Protein AF-A0A7S3NZQ4-F1 (afdb_monomer_lite)

InterPro domains:
  IPR013083 Zinc finger, RING/FYVE/PHD-type [G3DSA:3.30.40.10] (33-73)

Foldseek 3Di:
DDPVVCVVVDPADPVRDPDDDDDDDDPVVVVVQQVDWDAAPLVVLPGRDTHGNVCNVVCQVVPQSDWDAAPQPPGRDTDGPVCNVVCQVVPQSDWDQQPQQRDTDGNVCNVVDDSVVNVVVVVVVVVVVVVVVVVCVVCVPPDDDDDPDPDQDDDDDDDDPPADFDWGWDQDPVRDIDIDGDPVRDPPDPPCPDDDDDDDDDDD

Organism: Euplotes crassus (NCBI:txid5936)

Sequence (204 aa):
MCLEEWGLNHNRCPNGCFKFNYTRPAKVLGVQLNKLRIKCENKDNGCHKVLRYDEIQRHQQECEFSLVHCKNEGCQVSVLRPAIGEHENYCEFEKKICEGCHEVVKKSEQAIHNCFKNINHRMVNLEQMVKDTMSKLENPAEGSDNDKSKAPMCVRHEYIQDYSLEFSIYHHPQNHYQITLPKDNLPMSEDARSLILRVVVNDC

pLDDT: mean 72.67, std 21.57, range [31.52, 95.81]

Secondary structure (DSSP, 8-state):
--HHHHHHH-SS-TT--SS----PPPHHHHHHHHH-EEE-GGGTTT---EEEHHHHHHHHHH-TT-EEE-SSTT---EEEGGGHHHHHHH-TT-EEE-TTT--EEEGGGGGG--HHHHHHHHHHHHHHHHHHHHHHHHS-----------PPP-PPP-PPTT-----EEEEETTTEEEEE--GGGS---TT-------------

Radius of gyration: 29.5 Å; chains: 1; bounding box: 66×57×74 Å

Structure (mmCIF, N/CA/C/O backbone):
data_AF-A0A7S3NZQ4-F1
#
_entry.id   AF-A0A7S3NZQ4-F1
#
loop_
_atom_site.group_PDB
_atom_site.id
_atom_site.type_symbol
_atom_site.label_atom_id
_atom_site.label_alt_id
_atom_site.label_comp_id
_atom_site.label_asym_id
_atom_site.label_entity_id
_atom_site.label_seq_id
_atom_site.pdbx_PDB_ins_code
_atom_site.Cartn_x
_atom_site.Cartn_y
_atom_site.Cartn_z
_atom_site.occupancy
_atom_site.B_iso_or_equiv
_atom_site.auth_seq_id
_atom_site.auth_comp_id
_atom_site.auth_asym_id
_atom_site.auth_atom_id
_atom_site.pdbx_PDB_model_num
ATOM 1 N N . MET A 1 1 ? 25.026 3.091 -6.118 1.00 59.25 1 MET A N 1
ATOM 2 C CA . MET A 1 1 ? 25.799 4.291 -5.760 1.00 59.25 1 MET A CA 1
ATOM 3 C C . MET A 1 1 ? 25.829 5.215 -6.961 1.00 59.25 1 MET A C 1
ATOM 5 O O . MET A 1 1 ? 26.393 4.852 -7.990 1.00 59.25 1 MET A O 1
ATOM 9 N N . CYS A 1 2 ? 25.130 6.343 -6.878 1.00 79.94 2 CYS A N 1
ATOM 10 C CA . CYS A 1 2 ? 25.143 7.353 -7.935 1.00 79.94 2 CYS A CA 1
ATOM 11 C C . CYS A 1 2 ? 26.367 8.276 -7.786 1.00 79.94 2 CYS A C 1
ATOM 13 O O . CYS A 1 2 ? 26.999 8.326 -6.731 1.00 79.94 2 CYS A O 1
ATOM 15 N N . LEU A 1 3 ? 26.723 9.001 -8.853 1.00 78.38 3 LEU A N 1
ATOM 16 C CA . LEU A 1 3 ? 27.859 9.934 -8.827 1.00 78.38 3 LEU A CA 1
ATOM 17 C C . LEU A 1 3 ? 27.654 11.074 -7.817 1.00 78.38 3 LEU A C 1
ATOM 19 O O . LEU A 1 3 ? 28.625 11.528 -7.224 1.00 78.38 3 LEU A O 1
ATOM 23 N N . GLU A 1 4 ? 26.410 11.503 -7.601 1.00 78.81 4 GLU A N 1
ATOM 24 C CA . GLU A 1 4 ? 26.057 12.533 -6.615 1.00 78.81 4 GLU A CA 1
ATOM 25 C C . GLU A 1 4 ? 26.359 12.067 -5.184 1.00 78.81 4 GLU A C 1
ATOM 27 O O . GLU A 1 4 ? 27.071 12.745 -4.452 1.00 78.81 4 GLU A O 1
ATOM 32 N N . GLU A 1 5 ? 25.905 10.866 -4.815 1.00 82.69 5 GLU A N 1
ATOM 33 C CA . GLU A 1 5 ? 26.151 10.253 -3.503 1.00 82.69 5 GLU A CA 1
ATOM 34 C C . GLU A 1 5 ? 27.643 9.975 -3.260 1.00 82.69 5 GLU A C 1
ATOM 36 O O . GLU A 1 5 ? 28.157 10.175 -2.159 1.00 82.69 5 GLU A O 1
ATOM 41 N N . TRP A 1 6 ? 28.376 9.571 -4.302 1.00 84.25 6 TRP A N 1
ATOM 42 C CA . TRP A 1 6 ? 29.830 9.435 -4.229 1.00 84.25 6 TRP A CA 1
ATOM 43 C C . TRP A 1 6 ? 30.519 10.775 -3.949 1.00 84.25 6 TRP A C 1
ATOM 45 O O . TRP A 1 6 ? 31.434 10.833 -3.126 1.00 84.25 6 TRP A O 1
ATOM 55 N N . GLY A 1 7 ? 30.057 11.844 -4.601 1.00 80.62 7 GLY A N 1
ATOM 56 C CA . GLY A 1 7 ? 30.579 13.198 -4.448 1.00 80.62 7 GLY A CA 1
ATOM 57 C C . GLY A 1 7 ? 30.474 13.777 -3.049 1.00 80.62 7 GLY A C 1
ATOM 58 O O . GLY A 1 7 ? 31.305 14.600 -2.681 1.00 80.62 7 GLY A O 1
ATOM 59 N N . LEU A 1 8 ? 29.496 13.324 -2.264 1.00 82.06 8 LEU A N 1
ATOM 60 C CA . LEU A 1 8 ? 29.336 13.736 -0.869 1.00 82.06 8 LEU A CA 1
ATOM 61 C C . LEU A 1 8 ? 30.466 13.209 0.026 1.00 82.06 8 LEU A C 1
ATOM 63 O O . LEU A 1 8 ? 30.861 13.879 0.973 1.00 82.06 8 LEU A O 1
ATOM 67 N N . ASN A 1 9 ? 30.998 12.024 -0.286 1.00 83.25 9 ASN A N 1
ATOM 68 C CA . ASN A 1 9 ? 31.980 11.328 0.551 1.00 83.25 9 ASN A CA 1
ATOM 69 C C . ASN A 1 9 ? 33.398 11.328 -0.041 1.00 83.25 9 ASN A C 1
ATOM 71 O O . ASN A 1 9 ? 34.356 10.964 0.640 1.00 83.25 9 ASN A O 1
ATOM 75 N N . HIS A 1 10 ? 33.551 11.711 -1.310 1.00 78.06 10 HIS A N 1
ATOM 76 C CA . HIS A 1 10 ? 34.818 11.610 -2.022 1.00 78.06 10 HIS A CA 1
ATOM 77 C C . HIS A 1 10 ? 35.031 12.785 -2.983 1.00 78.06 10 HIS A C 1
ATOM 79 O O . HIS A 1 10 ? 34.332 12.937 -3.982 1.00 78.06 10 HIS A O 1
ATOM 85 N N . ASN A 1 11 ? 36.118 13.532 -2.771 1.00 76.12 11 ASN A N 1
ATOM 86 C CA . ASN A 1 11 ? 36.563 14.624 -3.653 1.00 76.12 11 ASN A CA 1
ATOM 87 C C . ASN A 1 11 ? 37.386 14.137 -4.858 1.00 76.12 11 ASN A C 1
ATOM 89 O O . ASN A 1 11 ? 38.240 14.851 -5.382 1.00 76.12 11 ASN A O 1
ATOM 93 N N . ARG A 1 12 ? 37.175 12.893 -5.287 1.00 80.88 12 ARG A N 1
ATOM 94 C CA . ARG A 1 12 ? 37.898 12.284 -6.406 1.00 80.88 12 ARG A CA 1
ATOM 95 C C . ARG A 1 12 ? 36.931 11.563 -7.320 1.00 80.88 12 ARG A C 1
ATOM 97 O O . ARG A 1 12 ? 35.934 11.016 -6.860 1.00 80.88 12 ARG A O 1
ATOM 104 N N . CYS A 1 13 ? 37.256 11.504 -8.604 1.00 82.56 13 CYS A N 1
ATOM 105 C CA . CYS A 1 13 ? 36.503 10.681 -9.539 1.00 82.56 13 CYS A CA 1
ATOM 106 C C . CYS A 1 13 ? 36.599 9.195 -9.128 1.00 82.56 13 CYS A C 1
ATOM 108 O O . CYS A 1 13 ? 37.721 8.731 -8.894 1.00 82.56 13 CYS A O 1
ATOM 110 N N . PRO A 1 14 ? 35.485 8.431 -9.093 1.00 84.62 14 PRO A N 1
ATOM 111 C CA . PRO A 1 14 ? 35.523 6.987 -8.836 1.00 84.62 14 PRO A CA 1
ATOM 112 C C . PRO A 1 14 ? 36.453 6.238 -9.799 1.00 84.62 14 PRO A C 1
ATOM 114 O O . PRO A 1 14 ? 37.080 5.255 -9.425 1.00 84.62 14 PRO A O 1
ATOM 117 N N . ASN A 1 15 ? 36.583 6.750 -11.026 1.00 84.56 15 ASN A N 1
ATOM 118 C CA . ASN A 1 15 ? 37.418 6.179 -12.082 1.00 84.56 15 ASN A CA 1
ATOM 119 C C . ASN A 1 15 ? 38.840 6.778 -12.137 1.00 84.56 15 ASN A C 1
ATOM 121 O O . ASN A 1 15 ? 39.562 6.536 -13.098 1.00 84.56 15 ASN A O 1
ATOM 125 N N . GLY A 1 16 ? 39.249 7.599 -11.160 1.00 82.12 16 GLY A N 1
ATOM 126 C CA . GLY A 1 16 ? 40.617 8.136 -11.083 1.00 82.12 16 GLY A CA 1
ATOM 127 C C . GLY A 1 16 ? 40.965 9.228 -12.106 1.00 82.12 16 GLY A C 1
ATOM 128 O O . GLY A 1 16 ? 42.134 9.430 -12.419 1.00 82.12 16 GLY A O 1
ATOM 129 N N . CYS A 1 17 ? 39.976 9.940 -12.652 1.00 83.56 17 CYS A N 1
ATOM 130 C CA . CYS A 1 17 ? 40.210 11.008 -13.631 1.00 83.56 17 CYS A CA 1
ATOM 131 C C . CYS A 1 17 ? 40.940 12.226 -13.032 1.00 83.56 17 CYS A C 1
ATOM 133 O O . CYS A 1 17 ? 40.620 12.667 -11.931 1.00 83.56 17 CYS A O 1
ATOM 135 N N . PHE A 1 18 ? 41.847 12.826 -13.815 1.00 76.12 18 PHE A N 1
ATOM 136 C CA . PHE A 1 18 ? 42.625 14.014 -13.425 1.00 76.12 18 PHE A CA 1
ATOM 137 C C . PHE A 1 18 ? 41.789 15.308 -13.349 1.00 76.12 18 PHE A C 1
ATOM 139 O O . PHE A 1 18 ? 42.072 16.189 -12.545 1.00 76.12 18 PHE A O 1
ATOM 146 N N . LYS A 1 19 ? 40.740 15.428 -14.174 1.00 74.75 19 LYS A N 1
ATOM 147 C CA . LYS A 1 19 ? 39.728 16.495 -14.099 1.00 74.75 19 LYS A CA 1
ATOM 148 C C . LYS A 1 19 ? 38.350 15.855 -14.065 1.00 74.75 19 LYS A C 1
ATOM 150 O O . LYS A 1 19 ? 38.056 14.988 -14.887 1.00 74.75 19 LYS A O 1
ATOM 155 N N . PHE A 1 20 ? 37.515 16.285 -13.129 1.00 72.69 20 PHE A N 1
ATOM 156 C CA . PHE A 1 20 ? 36.182 15.737 -12.935 1.00 72.69 20 PHE A CA 1
ATOM 157 C C . PHE A 1 20 ? 35.221 16.855 -12.549 1.00 72.69 20 PHE A C 1
ATOM 159 O O . PHE A 1 20 ? 35.472 17.578 -11.593 1.00 72.69 20 PHE A O 1
ATOM 166 N N . ASN A 1 21 ? 34.144 16.993 -13.317 1.00 75.25 21 ASN A N 1
ATOM 167 C CA . ASN A 1 21 ? 33.076 17.950 -13.068 1.00 75.25 21 ASN A CA 1
ATOM 168 C C . ASN A 1 21 ? 31.736 17.251 -13.267 1.00 75.25 21 ASN A C 1
ATOM 170 O O . ASN A 1 21 ? 31.551 16.516 -14.243 1.00 75.25 21 ASN A O 1
ATOM 174 N N . TYR A 1 22 ? 30.790 17.530 -12.375 1.00 75.12 22 TYR A N 1
ATOM 175 C CA . TYR A 1 22 ? 29.412 17.088 -12.527 1.00 75.12 22 TYR A CA 1
ATOM 176 C C . TYR A 1 22 ? 28.776 17.856 -13.679 1.00 75.12 22 TYR A C 1
ATOM 178 O O . TYR A 1 22 ? 28.578 19.067 -13.615 1.00 75.12 22 TYR A O 1
ATOM 186 N N . THR A 1 23 ? 28.492 17.150 -14.767 1.00 79.69 23 THR A N 1
ATOM 187 C CA . THR A 1 23 ? 27.805 17.710 -15.928 1.00 79.69 23 THR A CA 1
ATOM 188 C C . THR A 1 23 ? 26.569 16.886 -16.221 1.00 79.69 23 THR A C 1
ATOM 190 O O . THR A 1 23 ? 26.520 15.682 -15.958 1.00 79.69 23 THR A O 1
ATOM 193 N N . ARG A 1 24 ? 25.538 17.548 -16.751 1.00 79.50 24 ARG A N 1
ATOM 194 C CA . ARG A 1 24 ? 24.303 16.864 -17.117 1.00 79.50 24 ARG A CA 1
ATOM 195 C C . ARG A 1 24 ? 24.600 15.848 -18.230 1.00 79.50 24 ARG A C 1
ATOM 197 O O . ARG A 1 24 ? 25.246 16.225 -19.212 1.00 79.50 24 ARG A O 1
ATOM 204 N N . PRO A 1 25 ? 24.108 14.600 -18.128 1.00 81.44 25 PRO A N 1
ATOM 205 C CA . PRO A 1 25 ? 24.293 13.606 -19.176 1.00 81.44 25 PRO A CA 1
ATOM 206 C C . PRO A 1 25 ? 23.798 14.110 -20.535 1.00 81.44 25 PRO A C 1
ATOM 208 O O . PRO A 1 25 ? 22.778 14.801 -20.629 1.00 81.44 25 PRO A O 1
ATOM 211 N N . ALA A 1 26 ? 24.505 13.739 -21.603 1.00 86.81 26 ALA A N 1
ATOM 212 C CA . ALA A 1 26 ? 24.120 14.106 -22.958 1.00 86.81 26 ALA A CA 1
ATOM 213 C C . ALA A 1 26 ? 22.731 13.540 -23.302 1.00 86.81 26 ALA A C 1
ATOM 215 O O . ALA A 1 26 ? 22.454 12.366 -23.051 1.00 86.81 26 ALA A O 1
ATOM 216 N N . LYS A 1 27 ? 21.874 14.348 -23.946 1.00 85.38 27 LYS A N 1
ATOM 217 C CA . LYS A 1 27 ? 20.500 13.950 -24.329 1.00 85.38 27 LYS A CA 1
ATOM 218 C C . LYS A 1 27 ? 20.451 12.640 -25.125 1.00 85.38 27 LYS A C 1
ATOM 220 O O . LYS A 1 27 ? 19.500 11.876 -24.991 1.00 85.38 27 LYS A O 1
ATOM 225 N N . VAL A 1 28 ? 21.491 12.363 -25.917 1.00 88.44 28 VAL A N 1
ATOM 226 C CA . VAL A 1 28 ? 21.628 11.118 -26.685 1.00 88.44 28 VAL A CA 1
ATOM 227 C C . VAL A 1 28 ? 21.563 9.872 -25.799 1.00 88.44 28 VAL A C 1
ATOM 229 O O . VAL A 1 28 ? 20.970 8.884 -26.213 1.00 88.44 28 VAL A O 1
ATOM 232 N N . LEU A 1 29 ? 22.088 9.917 -24.570 1.00 84.88 29 LEU A N 1
ATOM 233 C CA . LEU A 1 29 ? 22.048 8.781 -23.647 1.00 84.88 29 LEU A CA 1
ATOM 234 C C . LEU A 1 29 ? 20.609 8.437 -23.257 1.00 84.88 29 LEU A C 1
ATOM 236 O O . LEU A 1 29 ? 20.248 7.268 -23.284 1.00 84.88 29 LEU A O 1
ATOM 240 N N . GLY A 1 30 ? 19.760 9.439 -23.004 1.00 82.56 30 GLY A N 1
ATOM 241 C CA . GLY A 1 30 ? 18.333 9.216 -22.746 1.00 82.56 30 GLY A CA 1
ATOM 242 C C . GLY A 1 30 ? 17.623 8.546 -23.927 1.00 82.56 30 GLY A C 1
ATOM 243 O O . GLY A 1 30 ? 16.874 7.591 -23.746 1.00 82.56 30 GLY A O 1
ATOM 244 N 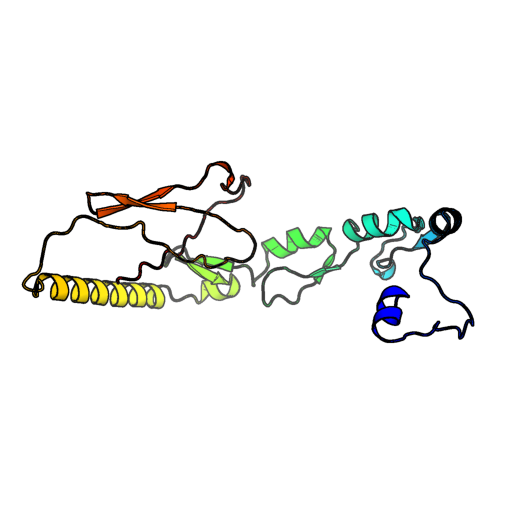N . VAL A 1 31 ? 17.929 8.972 -25.156 1.00 85.25 31 VAL A N 1
ATOM 245 C CA . VAL A 1 31 ? 17.376 8.348 -26.372 1.00 85.25 31 VAL A CA 1
ATOM 246 C C . VAL A 1 31 ? 17.832 6.894 -26.516 1.00 85.25 31 VAL A C 1
ATOM 248 O O . VAL A 1 31 ? 17.037 6.046 -26.911 1.00 85.25 31 VAL A O 1
ATOM 251 N N . GLN A 1 32 ? 19.094 6.587 -26.206 1.00 86.69 32 GLN A N 1
ATOM 252 C CA . GLN A 1 32 ? 19.601 5.212 -26.268 1.00 86.69 32 GLN A CA 1
ATOM 253 C C . GLN A 1 32 ? 18.991 4.329 -25.172 1.00 86.69 32 GLN A C 1
ATOM 255 O O . GLN A 1 32 ? 18.621 3.194 -25.460 1.00 86.69 32 GLN A O 1
ATOM 260 N N . LEU A 1 33 ? 18.809 4.852 -23.956 1.00 86.69 33 LEU A N 1
ATOM 261 C CA . LEU A 1 33 ? 18.121 4.141 -22.874 1.00 86.69 33 LEU A CA 1
ATOM 262 C C . LEU A 1 33 ? 16.681 3.787 -23.264 1.00 86.69 33 LEU A C 1
ATOM 264 O O . LEU A 1 33 ? 16.264 2.649 -23.081 1.00 86.69 33 LEU A O 1
ATOM 268 N N . ASN A 1 34 ? 15.954 4.696 -23.916 1.00 84.44 34 ASN A N 1
ATOM 269 C CA . ASN A 1 34 ? 14.577 4.440 -24.358 1.00 84.44 34 ASN A CA 1
ATOM 270 C C . ASN A 1 34 ? 14.465 3.370 -25.460 1.00 84.44 34 ASN A C 1
ATOM 272 O O . ASN A 1 34 ? 13.385 2.823 -25.691 1.00 84.44 34 ASN A O 1
ATOM 276 N N . LYS A 1 35 ? 15.563 3.029 -26.148 1.00 87.88 35 LYS A N 1
ATOM 277 C CA . LYS A 1 35 ? 15.580 1.898 -27.092 1.00 87.88 35 LYS A CA 1
ATOM 278 C C . LYS A 1 35 ? 15.652 0.549 -26.384 1.00 87.88 35 LYS A C 1
ATOM 280 O O . LYS A 1 35 ? 15.303 -0.460 -26.998 1.00 87.88 35 LYS A O 1
ATOM 285 N N . LEU A 1 36 ? 16.086 0.517 -25.123 1.00 92.06 36 LEU A N 1
ATOM 286 C CA . LEU A 1 36 ? 16.170 -0.717 -24.355 1.00 92.06 36 LEU A CA 1
ATOM 287 C C . LEU A 1 36 ? 14.779 -1.324 -24.184 1.00 92.06 36 LEU A C 1
ATOM 289 O O . LEU A 1 36 ? 13.794 -0.631 -23.924 1.00 92.06 36 LEU A O 1
ATOM 293 N N . ARG A 1 37 ? 14.718 -2.643 -24.354 1.00 93.25 37 ARG A N 1
ATOM 294 C CA . ARG A 1 37 ? 13.526 -3.460 -24.144 1.00 93.25 37 ARG A CA 1
ATOM 295 C C . ARG A 1 37 ? 13.741 -4.291 -22.889 1.00 93.25 37 ARG A C 1
ATOM 297 O O . ARG A 1 37 ? 14.685 -5.074 -22.825 1.00 93.25 37 ARG A O 1
ATOM 304 N N . ILE A 1 38 ? 12.879 -4.100 -21.901 1.00 93.94 38 ILE A N 1
ATOM 305 C CA . ILE A 1 38 ? 13.007 -4.660 -20.557 1.00 93.94 38 ILE A CA 1
ATOM 306 C C . ILE A 1 38 ? 11.793 -5.538 -20.280 1.00 93.94 38 ILE A C 1
ATOM 308 O O . ILE A 1 38 ? 10.658 -5.172 -20.587 1.00 93.94 38 ILE A O 1
ATOM 312 N N . LYS A 1 39 ? 12.043 -6.729 -19.737 1.00 95.38 39 LYS A N 1
ATOM 313 C CA . LYS A 1 39 ? 10.992 -7.651 -19.296 1.00 95.38 39 LYS A CA 1
ATOM 314 C C . LYS A 1 39 ? 10.493 -7.211 -17.923 1.00 95.38 39 LYS A C 1
ATOM 316 O O . LYS A 1 39 ? 11.301 -6.794 -17.099 1.00 95.38 39 LYS A O 1
ATOM 321 N N . CYS A 1 40 ? 9.191 -7.327 -17.681 1.00 95.44 40 CYS A N 1
ATOM 322 C CA . CYS A 1 40 ? 8.639 -7.083 -16.351 1.00 95.44 40 CYS A CA 1
ATOM 323 C C . CYS A 1 40 ? 9.290 -8.006 -15.306 1.00 95.44 40 CYS A C 1
ATOM 325 O O . CYS A 1 40 ? 9.515 -9.186 -15.574 1.00 95.44 40 CYS A O 1
ATOM 327 N N . GLU A 1 41 ? 9.565 -7.474 -14.115 1.00 94.19 41 GLU A N 1
ATOM 328 C CA . GLU A 1 41 ? 10.071 -8.249 -12.972 1.00 94.19 41 GLU A CA 1
ATOM 329 C C . GLU A 1 41 ? 9.073 -9.319 -12.509 1.00 94.19 41 GLU A C 1
ATOM 331 O O . GLU A 1 41 ? 9.464 -10.401 -12.093 1.00 94.19 41 GLU A O 1
ATOM 336 N N . ASN A 1 42 ? 7.773 -9.068 -12.692 1.00 94.69 42 ASN A N 1
ATOM 337 C CA . ASN A 1 42 ? 6.689 -9.985 -12.341 1.00 94.69 42 ASN A CA 1
ATOM 338 C C . ASN A 1 42 ? 6.495 -11.099 -13.385 1.00 94.69 42 ASN A C 1
ATOM 340 O O . ASN A 1 42 ? 5.400 -11.643 -13.530 1.00 94.69 42 ASN A O 1
ATOM 344 N N . LYS A 1 43 ? 7.538 -11.427 -14.155 1.00 93.81 43 LYS A N 1
ATOM 345 C CA . LYS A 1 43 ? 7.502 -12.494 -15.161 1.00 93.81 43 LYS A CA 1
ATOM 346 C C . LYS A 1 43 ? 7.227 -13.854 -14.536 1.00 93.81 43 LYS A C 1
ATOM 348 O O . LYS A 1 43 ? 6.476 -14.631 -15.120 1.00 93.81 43 LYS A O 1
ATOM 353 N N . ASP A 1 44 ? 7.787 -14.104 -13.359 1.00 93.00 44 ASP A N 1
ATOM 354 C CA . ASP A 1 44 ? 7.596 -15.362 -12.632 1.00 93.00 44 ASP A CA 1
ATOM 355 C C . ASP A 1 44 ? 6.171 -15.488 -12.073 1.00 93.00 44 ASP A C 1
ATOM 357 O O . ASP A 1 44 ? 5.656 -16.592 -11.934 1.00 93.00 44 ASP A O 1
ATOM 361 N N . ASN A 1 45 ? 5.489 -14.354 -11.879 1.00 91.81 45 ASN A N 1
ATOM 362 C CA . ASN A 1 45 ? 4.074 -14.292 -11.514 1.00 91.81 45 ASN A CA 1
ATOM 363 C C . ASN A 1 45 ? 3.132 -14.338 -12.735 1.00 91.81 45 ASN A C 1
ATOM 365 O O . ASN A 1 45 ? 1.920 -14.315 -12.554 1.00 91.81 45 ASN A O 1
ATOM 369 N N . GLY A 1 46 ? 3.657 -14.384 -13.969 1.00 93.69 46 GLY A N 1
ATOM 370 C CA . GLY A 1 46 ? 2.864 -14.492 -15.204 1.00 93.69 46 GLY A CA 1
ATOM 371 C C . GLY A 1 46 ? 2.871 -13.261 -16.120 1.00 93.69 46 GLY A C 1
ATOM 372 O O . GLY A 1 46 ? 2.257 -13.288 -17.187 1.00 93.69 46 GLY A O 1
ATOM 373 N N . CYS A 1 47 ? 3.588 -12.181 -15.783 1.00 95.19 47 CYS A N 1
ATOM 374 C CA . CYS A 1 47 ? 3.666 -11.014 -16.667 1.00 95.19 47 CYS A CA 1
ATOM 375 C C . CYS A 1 47 ? 4.694 -11.202 -17.793 1.00 95.19 47 CYS A C 1
ATOM 377 O O . CYS A 1 47 ? 5.900 -11.041 -17.607 1.00 95.19 47 CYS A O 1
ATOM 379 N N . HIS A 1 48 ? 4.228 -11.455 -19.014 1.00 95.00 48 HIS A N 1
ATOM 380 C CA . HIS A 1 48 ? 5.106 -11.611 -20.184 1.00 95.00 48 HIS A CA 1
ATOM 381 C C . HIS A 1 48 ? 5.370 -10.310 -20.964 1.00 95.00 48 HIS A C 1
ATOM 383 O O . HIS A 1 48 ? 5.923 -10.352 -22.065 1.00 95.00 48 HIS A O 1
ATOM 389 N N . LYS A 1 49 ? 4.999 -9.142 -20.418 1.00 93.56 49 LYS A N 1
ATOM 390 C CA . LYS A 1 49 ? 5.188 -7.852 -21.098 1.00 93.56 49 LYS A CA 1
ATOM 391 C C . LYS A 1 49 ? 6.674 -7.508 -21.242 1.00 93.56 49 LYS A C 1
ATOM 393 O O . LYS A 1 49 ? 7.465 -7.636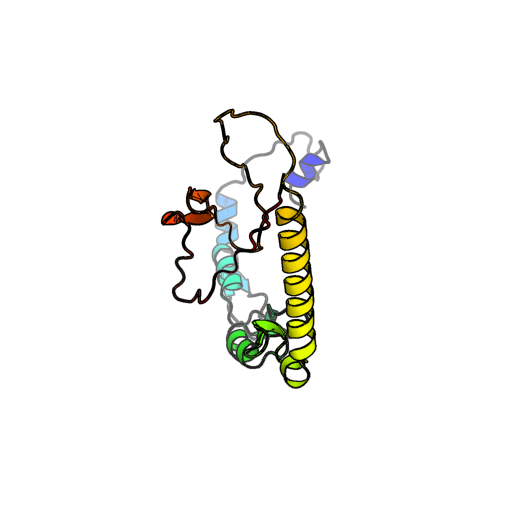 -20.305 1.00 93.56 49 LYS A O 1
ATOM 398 N N . VAL A 1 50 ? 7.028 -7.023 -22.432 1.00 94.44 50 VAL A N 1
ATOM 399 C CA . VAL A 1 50 ? 8.344 -6.463 -22.756 1.00 94.44 50 VAL A CA 1
ATOM 400 C C . VAL A 1 50 ? 8.141 -5.014 -23.171 1.00 94.44 50 VAL A C 1
ATOM 402 O O . VAL A 1 50 ? 7.467 -4.739 -24.160 1.00 94.44 50 VAL A O 1
ATOM 405 N N . LEU A 1 51 ? 8.695 -4.093 -22.393 1.00 93.44 51 LEU A N 1
ATOM 406 C CA . LEU A 1 51 ? 8.391 -2.663 -22.456 1.00 93.44 51 LEU A CA 1
ATOM 407 C C . LEU A 1 51 ? 9.657 -1.855 -22.701 1.00 93.44 51 LEU A C 1
ATOM 409 O O . LEU A 1 51 ? 10.772 -2.362 -22.555 1.00 93.44 51 LEU A O 1
ATOM 413 N N . ARG A 1 52 ? 9.499 -0.590 -23.088 1.00 92.56 52 ARG A N 1
ATOM 414 C CA . ARG A 1 52 ? 10.635 0.331 -23.143 1.00 92.56 52 ARG A CA 1
ATOM 415 C C . ARG A 1 52 ? 11.075 0.745 -21.743 1.00 92.56 52 ARG A C 1
ATOM 417 O O . ARG A 1 52 ? 10.284 0.697 -20.801 1.00 92.56 52 ARG A O 1
ATOM 424 N N . TYR A 1 53 ? 12.318 1.205 -21.626 1.00 91.38 53 TYR A N 1
ATOM 425 C CA . TYR A 1 53 ? 12.846 1.743 -20.369 1.00 91.38 53 TYR A CA 1
ATOM 426 C C . TYR A 1 53 ? 11.976 2.870 -19.784 1.00 91.38 53 TYR A C 1
ATOM 428 O O . TYR A 1 53 ? 11.780 2.918 -18.579 1.00 91.38 53 TYR A O 1
ATOM 436 N N . ASP A 1 54 ? 11.400 3.741 -20.616 1.00 88.94 54 ASP A N 1
ATOM 437 C CA . ASP A 1 54 ? 10.529 4.832 -20.162 1.00 88.94 54 ASP A CA 1
ATOM 438 C C . ASP A 1 54 ? 9.140 4.363 -19.692 1.00 88.94 54 ASP A C 1
ATOM 440 O O . ASP A 1 54 ? 8.464 5.066 -18.948 1.00 88.94 54 ASP A O 1
ATOM 444 N N . GLU A 1 55 ? 8.704 3.168 -20.096 1.00 91.25 55 GLU A N 1
ATOM 445 C CA . GLU A 1 55 ? 7.363 2.645 -19.804 1.00 91.25 55 GLU A CA 1
ATOM 446 C C . GLU A 1 55 ? 7.340 1.658 -18.633 1.00 91.25 55 GLU A C 1
ATOM 448 O O . GLU A 1 55 ? 6.276 1.418 -18.055 1.00 91.25 55 GLU A O 1
ATOM 453 N N . ILE A 1 56 ? 8.491 1.074 -18.284 1.00 93.06 56 ILE A N 1
ATOM 454 C CA . ILE A 1 56 ? 8.577 0.003 -17.286 1.00 93.06 56 ILE A CA 1
ATOM 455 C C . ILE A 1 56 ? 8.131 0.467 -15.898 1.00 93.06 56 ILE A C 1
ATOM 457 O O . ILE A 1 56 ? 7.407 -0.262 -15.228 1.00 93.06 56 ILE A O 1
ATOM 461 N N . GLN A 1 57 ? 8.485 1.696 -15.508 1.00 91.50 57 GLN A N 1
ATOM 462 C CA . GLN A 1 57 ? 8.151 2.247 -14.195 1.00 91.50 57 GLN A CA 1
ATOM 463 C C . GLN A 1 57 ? 6.636 2.389 -14.022 1.00 91.50 57 GLN A C 1
ATOM 465 O O . GLN A 1 57 ? 6.077 1.917 -13.034 1.00 91.50 57 GLN A O 1
ATOM 470 N N . ARG A 1 58 ? 5.954 2.973 -15.017 1.00 94.12 58 ARG A N 1
ATOM 471 C CA . ARG A 1 58 ? 4.487 3.070 -15.017 1.00 94.12 58 ARG A CA 1
ATOM 472 C C . ARG A 1 58 ? 3.851 1.683 -15.009 1.00 94.12 58 ARG A C 1
ATOM 474 O O . ARG A 1 58 ? 2.938 1.426 -14.238 1.00 94.12 58 ARG A O 1
ATOM 481 N N . HIS A 1 59 ? 4.363 0.762 -15.826 1.00 95.44 59 HIS A N 1
ATOM 482 C CA . HIS A 1 59 ? 3.838 -0.597 -15.848 1.00 95.44 59 HIS A CA 1
ATOM 483 C C . HIS A 1 59 ? 3.978 -1.313 -14.500 1.00 95.44 59 HIS A C 1
ATOM 485 O O . HIS A 1 59 ? 3.024 -1.954 -14.082 1.00 95.44 59 HIS A O 1
ATOM 491 N N . GLN A 1 60 ? 5.122 -1.224 -13.817 1.00 92.25 60 GLN A N 1
ATOM 492 C CA . GLN A 1 60 ? 5.320 -1.846 -12.500 1.00 92.25 60 GLN A CA 1
ATOM 493 C C . GLN A 1 60 ? 4.309 -1.321 -11.472 1.00 92.25 60 GLN A C 1
ATOM 495 O O . GLN A 1 60 ? 3.767 -2.102 -10.693 1.00 92.25 60 GLN A O 1
ATOM 500 N N . GLN A 1 61 ? 3.991 -0.024 -11.525 1.00 91.81 61 GLN A N 1
ATOM 501 C CA . GLN A 1 61 ? 2.988 0.596 -10.656 1.00 91.81 61 GLN A CA 1
ATOM 502 C C . GLN A 1 61 ? 1.559 0.117 -10.915 1.00 91.81 61 G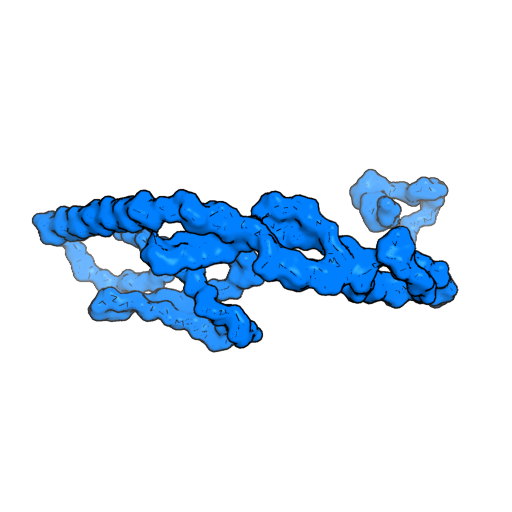LN A C 1
ATOM 504 O O . GLN A 1 61 ? 0.733 0.255 -10.019 1.00 91.81 61 GLN A O 1
ATOM 509 N N . GLU A 1 62 ? 1.267 -0.450 -12.085 1.00 93.50 62 GLU A N 1
ATOM 510 C CA . GLU A 1 62 ? -0.076 -0.871 -12.517 1.00 93.50 62 GLU A CA 1
ATOM 511 C C . GLU A 1 62 ? -0.155 -2.376 -12.831 1.00 93.50 62 GLU A C 1
ATOM 513 O O . GLU A 1 62 ? -1.182 -2.876 -13.285 1.00 93.50 62 GLU A O 1
ATOM 518 N N . CYS A 1 63 ? 0.932 -3.124 -12.634 1.00 94.88 63 CYS A N 1
ATOM 519 C CA . CYS A 1 63 ? 1.019 -4.513 -13.062 1.00 94.88 63 CYS A CA 1
ATOM 520 C C . CYS A 1 63 ? 0.050 -5.383 -12.256 1.00 94.88 63 CYS A C 1
ATOM 522 O O . CYS A 1 63 ? 0.180 -5.519 -11.045 1.00 94.88 63 CYS A O 1
ATOM 524 N N . GLU A 1 64 ? -0.881 -6.044 -12.935 1.00 94.56 64 GLU A N 1
ATOM 525 C CA . GLU A 1 64 ? -1.834 -6.968 -12.305 1.00 94.56 64 GLU A CA 1
ATOM 526 C C . GLU A 1 64 ? -1.133 -8.182 -11.675 1.00 94.56 64 GLU A C 1
ATOM 528 O O . GLU A 1 64 ? -1.593 -8.743 -10.686 1.00 94.56 64 GLU A O 1
ATOM 533 N N . PHE A 1 65 ? 0.036 -8.550 -12.197 1.00 95.81 65 PHE A N 1
ATOM 534 C CA . PHE A 1 65 ? 0.848 -9.647 -11.673 1.00 95.81 65 PHE A CA 1
ATOM 535 C C . PHE A 1 65 ? 1.786 -9.215 -10.533 1.00 95.81 65 PHE A C 1
ATOM 537 O O . PHE A 1 65 ? 2.625 -10.005 -10.099 1.00 95.81 65 PHE A O 1
ATOM 544 N N . SER A 1 66 ? 1.699 -7.962 -10.069 1.00 95.06 66 SER A N 1
ATOM 545 C CA . SER A 1 66 ? 2.441 -7.523 -8.886 1.00 95.06 66 SER A CA 1
ATOM 546 C C . SER A 1 66 ? 1.852 -8.171 -7.637 1.00 95.06 66 SER A C 1
ATOM 548 O O . SER A 1 66 ? 0.636 -8.099 -7.435 1.00 95.06 66 SER A O 1
ATOM 550 N N . LEU A 1 67 ? 2.703 -8.732 -6.779 1.00 94.56 67 LEU A N 1
ATOM 551 C CA . LEU A 1 67 ? 2.297 -9.142 -5.438 1.00 94.56 67 LEU A CA 1
ATOM 552 C C . LEU A 1 67 ? 2.131 -7.906 -4.553 1.00 94.56 67 LEU A C 1
ATOM 554 O O . LEU A 1 67 ? 3.039 -7.083 -4.444 1.00 94.56 67 LEU A O 1
ATOM 558 N N . VAL A 1 68 ? 0.965 -7.787 -3.930 1.00 94.19 68 VAL A N 1
ATOM 559 C CA . VAL A 1 68 ? 0.609 -6.710 -3.009 1.00 94.19 68 VAL A CA 1
ATOM 560 C C . VAL A 1 68 ? 0.367 -7.318 -1.637 1.00 94.19 68 VAL A C 1
ATOM 562 O O . VAL A 1 68 ? -0.333 -8.323 -1.504 1.00 94.19 68 VAL A O 1
ATOM 565 N N . HIS A 1 69 ? 0.975 -6.709 -0.626 1.00 93.50 69 HIS A N 1
ATOM 566 C CA . HIS A 1 69 ? 0.792 -7.096 0.764 1.00 93.50 69 HIS A CA 1
ATOM 567 C C . HIS A 1 69 ? -0.501 -6.501 1.323 1.00 93.50 69 HIS A C 1
ATOM 569 O O . HIS A 1 69 ? -0.850 -5.361 1.008 1.00 93.50 69 HIS A O 1
ATOM 575 N N . CYS A 1 70 ? -1.198 -7.258 2.167 1.00 93.31 70 CYS A N 1
ATOM 576 C CA . CYS A 1 70 ? -2.368 -6.756 2.872 1.00 93.31 70 CYS A CA 1
ATOM 577 C C . CYS A 1 70 ? -2.017 -5.540 3.745 1.00 93.31 70 CYS A C 1
ATOM 579 O O . CYS A 1 70 ? -1.055 -5.560 4.506 1.00 93.31 70 CYS A O 1
ATOM 581 N N . LYS A 1 71 ? -2.837 -4.484 3.676 1.00 90.75 71 LYS A N 1
ATOM 582 C CA . LYS A 1 71 ? -2.663 -3.261 4.481 1.00 90.75 71 LYS A CA 1
ATOM 583 C C . LYS A 1 71 ? -3.027 -3.432 5.960 1.00 90.75 71 LYS A C 1
ATOM 585 O O . LYS A 1 71 ? -2.652 -2.610 6.789 1.00 90.75 71 LYS A O 1
ATOM 590 N N . ASN A 1 72 ? -3.792 -4.473 6.294 1.00 89.38 72 ASN A N 1
ATOM 591 C CA . ASN A 1 72 ? -4.233 -4.721 7.664 1.00 89.38 72 ASN A CA 1
ATOM 592 C C . ASN A 1 72 ? -3.065 -5.208 8.528 1.00 89.38 72 ASN A C 1
ATOM 594 O O . ASN A 1 72 ? -2.480 -6.259 8.260 1.00 89.38 72 ASN A O 1
ATOM 598 N N . GLU A 1 73 ? -2.767 -4.465 9.594 1.00 86.94 73 GLU A N 1
ATOM 599 C CA . GLU A 1 73 ? -1.680 -4.781 10.522 1.00 86.94 73 GLU A CA 1
ATOM 600 C C . GLU A 1 73 ? -1.793 -6.205 11.085 1.00 86.94 73 GLU A C 1
ATOM 602 O O . GLU A 1 73 ? -2.813 -6.599 11.655 1.00 86.94 73 GLU A O 1
ATOM 607 N N . GLY A 1 74 ? -0.708 -6.970 10.959 1.00 86.69 74 GLY A N 1
ATOM 608 C CA . GLY A 1 74 ? -0.627 -8.358 11.416 1.00 86.69 74 GLY A CA 1
ATOM 609 C C . GLY A 1 74 ? -1.032 -9.394 10.366 1.00 86.69 74 GLY A C 1
ATOM 610 O O . GLY A 1 74 ? -0.738 -10.574 10.554 1.00 86.69 74 GLY A O 1
ATOM 611 N N . CYS A 1 75 ? -1.622 -8.983 9.240 1.00 91.50 75 CYS A N 1
ATOM 612 C CA . CYS A 1 75 ? -1.879 -9.889 8.130 1.00 91.50 75 CYS A CA 1
ATOM 613 C C . CYS A 1 75 ? -0.605 -10.103 7.304 1.00 91.50 75 CYS A C 1
ATOM 615 O O . CYS A 1 75 ? -0.074 -9.161 6.735 1.00 91.50 75 CYS A O 1
ATOM 617 N N . GLN A 1 76 ? -0.130 -11.346 7.198 1.00 93.38 76 GLN A N 1
ATOM 618 C CA . GLN A 1 76 ? 1.068 -11.688 6.413 1.00 93.38 76 GLN A CA 1
ATOM 619 C C . GLN A 1 76 ? 0.752 -12.142 4.977 1.00 93.38 76 GLN A C 1
ATOM 621 O O . GLN A 1 76 ? 1.595 -12.719 4.293 1.00 93.38 76 GLN A O 1
ATOM 626 N N . VAL A 1 77 ? -0.482 -11.925 4.522 1.00 93.31 77 VAL A N 1
ATOM 627 C CA . VAL A 1 77 ? -0.944 -12.384 3.212 1.00 93.31 77 VAL A CA 1
ATOM 628 C C . VAL A 1 77 ? -0.482 -11.414 2.128 1.00 93.31 77 VAL A C 1
ATOM 630 O O . VAL A 1 77 ? -0.717 -10.207 2.207 1.00 93.31 77 VAL A O 1
ATOM 633 N N . SER A 1 78 ? 0.138 -11.970 1.090 1.00 94.62 78 SER A N 1
ATOM 634 C CA . SER A 1 78 ? 0.467 -11.268 -0.147 1.00 94.62 78 SER A CA 1
ATOM 635 C C . SER A 1 78 ? -0.212 -11.981 -1.309 1.00 94.62 78 SER A C 1
ATOM 637 O O . SER A 1 78 ? -0.055 -13.190 -1.474 1.00 94.62 78 SER A O 1
ATOM 639 N N . VAL A 1 79 ? -0.969 -11.239 -2.109 1.00 94.38 79 VAL A N 1
ATOM 640 C CA . VAL A 1 79 ? -1.731 -11.767 -3.252 1.00 94.38 79 VAL A CA 1
ATOM 641 C C . VAL A 1 79 ? -1.458 -10.939 -4.498 1.00 94.38 79 VAL A C 1
ATOM 643 O O . VAL A 1 79 ? -0.898 -9.847 -4.418 1.00 94.38 79 VAL A O 1
ATOM 646 N N . LEU A 1 80 ? -1.836 -11.450 -5.670 1.00 94.88 80 LEU A N 1
ATOM 647 C CA . LEU A 1 80 ? -1.804 -10.648 -6.892 1.00 94.88 80 LEU A CA 1
ATOM 648 C C . LEU A 1 80 ? -2.712 -9.427 -6.733 1.00 94.88 80 LEU A C 1
ATOM 650 O O . LEU A 1 80 ? -3.765 -9.505 -6.101 1.00 94.88 80 LEU A O 1
ATOM 654 N N . ARG A 1 81 ? -2.325 -8.308 -7.344 1.00 93.75 81 ARG A N 1
ATOM 655 C CA . ARG A 1 81 ? -3.042 -7.033 -7.226 1.00 93.75 81 ARG A CA 1
ATOM 656 C C . ARG A 1 81 ? -4.561 -7.138 -7.462 1.00 93.75 81 ARG A C 1
ATOM 658 O O . ARG A 1 81 ? -5.284 -6.567 -6.658 1.00 93.75 81 ARG A O 1
ATOM 665 N N . PRO A 1 82 ? -5.088 -7.864 -8.466 1.00 93.38 82 PRO A N 1
ATOM 666 C CA . PRO A 1 82 ? -6.535 -8.017 -8.640 1.00 93.38 82 PRO A CA 1
ATOM 667 C C . PRO A 1 82 ? -7.229 -8.765 -7.493 1.00 93.38 82 PRO A C 1
ATOM 669 O O . PRO A 1 82 ? -8.392 -8.508 -7.207 1.00 93.38 82 PRO A O 1
ATOM 672 N N . ALA A 1 83 ? -6.520 -9.674 -6.823 1.00 92.19 83 ALA A N 1
ATOM 673 C CA . ALA A 1 83 ? -7.061 -10.508 -5.752 1.00 92.19 83 ALA A CA 1
ATOM 674 C C . ALA A 1 83 ? -7.039 -9.817 -4.376 1.00 92.19 83 ALA A C 1
ATOM 676 O O . ALA A 1 83 ? -7.633 -10.328 -3.427 1.00 92.19 83 ALA A O 1
ATOM 677 N N . ILE A 1 84 ? -6.383 -8.655 -4.238 1.00 92.81 84 ILE A N 1
ATOM 678 C CA . ILE A 1 84 ? -6.303 -7.958 -2.945 1.00 92.81 84 ILE A CA 1
ATOM 679 C C . ILE A 1 84 ? -7.676 -7.492 -2.458 1.00 92.81 84 ILE A C 1
ATOM 681 O O . ILE A 1 84 ? -7.975 -7.627 -1.277 1.00 92.81 84 ILE A O 1
ATOM 685 N N . GLY A 1 85 ? -8.537 -7.016 -3.363 1.00 91.31 85 GLY A N 1
ATOM 686 C CA . GLY A 1 85 ? -9.889 -6.585 -3.006 1.00 91.31 85 GLY A CA 1
ATOM 687 C C . GLY A 1 85 ? -10.749 -7.746 -2.507 1.00 91.31 85 GLY A C 1
ATOM 688 O O . GLY A 1 85 ? -11.516 -7.587 -1.563 1.00 91.31 85 GLY A O 1
ATOM 689 N N . GLU A 1 86 ? -10.578 -8.936 -3.090 1.00 93.44 86 GLU A N 1
ATOM 690 C CA . GLU A 1 86 ? -11.232 -10.148 -2.597 1.00 93.44 86 GLU A CA 1
ATOM 691 C C . GLU A 1 86 ? -10.736 -10.490 -1.188 1.00 93.44 86 GLU A C 1
ATOM 693 O O . GLU A 1 86 ? -11.550 -10.659 -0.282 1.00 93.44 86 GLU A O 1
ATOM 698 N N . HIS A 1 87 ? -9.412 -10.491 -0.985 1.00 93.88 87 HIS A N 1
ATOM 699 C CA . HIS A 1 87 ? -8.789 -10.737 0.314 1.00 93.88 87 HIS A CA 1
ATOM 700 C C . HIS A 1 87 ? -9.285 -9.796 1.414 1.00 93.88 87 HIS A C 1
ATOM 702 O O . HIS A 1 87 ? -9.599 -10.251 2.514 1.00 93.88 87 HIS A O 1
ATOM 708 N N . GLU A 1 88 ? -9.386 -8.498 1.130 1.00 89.38 88 GLU A N 1
ATOM 709 C CA . GLU A 1 88 ? -9.839 -7.502 2.104 1.00 89.38 88 GLU A CA 1
ATOM 710 C C . GLU A 1 88 ? -11.242 -7.814 2.654 1.00 89.38 88 GLU A C 1
ATOM 712 O O . GLU A 1 88 ? -11.478 -7.614 3.844 1.00 89.38 88 GLU A O 1
ATOM 717 N N . ASN A 1 89 ? -12.134 -8.414 1.854 1.00 89.12 89 ASN A N 1
ATOM 718 C CA . ASN A 1 89 ? -13.494 -8.767 2.285 1.00 89.12 89 ASN A CA 1
ATOM 719 C C . ASN A 1 89 ? -13.536 -9.854 3.371 1.00 89.12 89 ASN A C 1
ATOM 721 O O . ASN A 1 89 ? -14.448 -9.874 4.208 1.00 89.12 89 ASN A O 1
ATOM 725 N N . TYR A 1 90 ? -12.569 -10.772 3.377 1.00 88.31 90 TYR A N 1
ATOM 726 C CA . TYR A 1 90 ? -12.495 -11.884 4.331 1.00 88.31 90 TYR A CA 1
ATOM 727 C C . TYR A 1 90 ? -11.280 -11.810 5.262 1.00 88.31 90 TYR A C 1
ATOM 729 O O . TYR A 1 90 ? -11.078 -12.712 6.070 1.00 88.31 90 TYR A O 1
ATOM 737 N N . CYS A 1 91 ? -10.504 -10.726 5.211 1.00 92.00 91 CYS A N 1
ATOM 738 C CA . CYS A 1 91 ? -9.340 -10.550 6.067 1.00 92.00 91 CYS A CA 1
ATOM 739 C C . CYS A 1 91 ? -9.744 -10.518 7.550 1.00 92.00 91 CYS A C 1
ATOM 741 O O . CYS A 1 91 ? -10.540 -9.690 7.990 1.00 92.00 91 CYS A O 1
ATOM 743 N N . GLU A 1 92 ? -9.169 -11.415 8.345 1.00 89.31 92 GLU A N 1
ATOM 744 C CA . GLU A 1 92 ? -9.438 -11.536 9.783 1.00 89.31 92 GLU A CA 1
ATOM 745 C C . GLU A 1 92 ? -8.830 -10.394 10.612 1.00 89.31 92 GLU A C 1
ATOM 747 O O . GLU A 1 92 ? -9.294 -10.092 11.713 1.00 89.31 92 GLU A O 1
ATOM 752 N N . PHE A 1 93 ? -7.806 -9.739 10.063 1.00 88.62 93 PHE A N 1
ATOM 753 C CA . PHE A 1 93 ? -7.111 -8.601 10.667 1.00 88.62 93 PHE A CA 1
ATOM 754 C C . PHE A 1 93 ? -7.789 -7.260 10.356 1.00 88.62 93 PHE A C 1
ATOM 756 O O . PHE A 1 93 ? -7.341 -6.221 10.839 1.00 88.62 93 PHE A O 1
ATOM 763 N N . GLU A 1 94 ? -8.864 -7.274 9.564 1.00 88.25 94 GLU A N 1
ATOM 764 C CA . GLU A 1 94 ? -9.707 -6.109 9.305 1.00 88.25 94 GLU A CA 1
ATOM 765 C C . GLU A 1 94 ? -10.225 -5.537 10.636 1.00 88.25 94 GLU A C 1
ATOM 767 O O . GLU A 1 94 ? -10.804 -6.257 11.455 1.00 88.25 94 GLU A O 1
ATOM 772 N N . LYS A 1 95 ? -10.007 -4.239 10.869 1.00 87.12 95 LYS A N 1
ATOM 773 C CA . LYS A 1 95 ? -10.496 -3.535 12.061 1.00 87.12 95 LYS A CA 1
ATOM 774 C C . LYS A 1 95 ? -11.934 -3.064 11.824 1.00 87.12 95 LYS A C 1
ATOM 776 O O . LYS A 1 95 ? -12.204 -2.388 10.835 1.00 87.12 95 LYS A O 1
ATOM 781 N N . LYS A 1 96 ? -12.851 -3.389 12.736 1.00 84.00 96 LYS A N 1
ATOM 782 C CA . LYS A 1 96 ? -14.264 -2.984 12.713 1.00 84.00 96 LYS A CA 1
ATOM 783 C C . LYS A 1 96 ? -14.663 -2.302 14.012 1.00 84.00 96 LYS A C 1
ATOM 785 O O . LYS A 1 96 ? -14.048 -2.515 15.052 1.00 84.00 96 LYS A O 1
ATOM 790 N N . ILE A 1 97 ? -15.701 -1.477 13.941 1.00 82.88 97 ILE A N 1
ATOM 791 C CA . ILE A 1 97 ? -16.301 -0.855 15.121 1.00 82.88 97 ILE A CA 1
ATOM 792 C C . ILE A 1 97 ? -17.286 -1.849 15.726 1.00 82.88 97 ILE A C 1
ATOM 794 O O . ILE A 1 97 ? -18.170 -2.361 15.041 1.00 82.88 97 ILE A O 1
ATOM 798 N N . CYS A 1 98 ? -17.137 -2.115 17.017 1.00 85.25 98 CYS A N 1
ATOM 799 C CA . CYS A 1 98 ? -18.085 -2.927 17.755 1.00 85.25 98 CYS A CA 1
ATOM 800 C C . CYS A 1 98 ? -19.418 -2.180 17.931 1.00 85.25 98 CYS A C 1
ATOM 802 O O . CYS A 1 98 ? -19.444 -1.105 18.523 1.00 85.25 98 CYS A O 1
ATOM 804 N N . GLU A 1 99 ? -20.535 -2.774 17.507 1.00 84.31 99 GLU A N 1
ATOM 805 C CA . GLU A 1 99 ? -21.873 -2.160 17.610 1.00 84.31 99 GLU A CA 1
ATOM 806 C C . GLU A 1 99 ? -22.330 -1.920 19.060 1.00 84.31 99 GLU A C 1
ATOM 808 O O . GLU A 1 99 ? -23.122 -1.022 19.329 1.00 84.31 99 GLU A O 1
ATOM 813 N N . GLY A 1 100 ? -21.816 -2.700 20.017 1.00 84.69 100 GLY A N 1
ATOM 814 C CA . GLY A 1 100 ? -22.172 -2.567 21.430 1.00 84.69 100 GLY A CA 1
ATOM 815 C C . GLY A 1 100 ? -21.429 -1.428 22.129 1.00 84.69 100 GLY A C 1
ATOM 816 O O . GLY A 1 100 ? -22.036 -0.502 22.664 1.00 84.69 100 GLY A O 1
ATOM 817 N N . CYS A 1 101 ? -20.093 -1.492 22.155 1.00 85.06 101 CYS A N 1
ATOM 818 C CA . CYS A 1 101 ? -19.278 -0.542 22.923 1.00 85.06 101 CYS A CA 1
ATOM 819 C C . CYS A 1 101 ? -18.610 0.564 22.090 1.00 85.06 101 CYS A C 1
ATOM 821 O O . CYS A 1 101 ? -18.054 1.486 22.685 1.00 85.06 101 CYS A O 1
ATOM 823 N N . HIS A 1 102 ? -18.718 0.508 20.756 1.00 83.44 102 HIS A N 1
ATOM 824 C CA . HIS A 1 102 ? -18.131 1.446 19.787 1.00 83.44 102 HIS A CA 1
ATOM 825 C C . HIS A 1 102 ? -16.594 1.477 19.742 1.00 83.44 102 HIS A C 1
ATOM 827 O O . HIS A 1 102 ? -16.009 2.390 19.166 1.00 83.44 102 HIS A O 1
ATOM 833 N N . GLU A 1 103 ? -15.929 0.462 20.298 1.00 83.19 103 GLU A N 1
ATOM 834 C CA . GLU A 1 103 ? -14.473 0.318 20.202 1.00 83.19 103 GLU A CA 1
ATOM 835 C C . GLU A 1 103 ? -14.044 -0.348 18.894 1.00 83.19 103 GLU A C 1
ATOM 837 O O . GLU A 1 103 ? -14.753 -1.197 18.344 1.00 83.19 103 GLU A O 1
ATOM 842 N N . VAL A 1 104 ? -12.851 0.018 18.420 1.00 83.75 104 VAL A N 1
ATOM 843 C CA . VAL A 1 104 ? -12.225 -0.590 17.242 1.00 83.75 104 VAL A CA 1
ATOM 844 C C . VAL A 1 104 ? -11.600 -1.924 17.636 1.00 83.75 104 VAL A C 1
ATOM 846 O O . VAL A 1 104 ? -10.712 -1.982 18.485 1.00 83.75 104 VAL A O 1
ATOM 849 N N . VAL A 1 105 ? -12.046 -3.001 17.001 1.00 84.88 105 VAL A N 1
ATOM 850 C CA . VAL A 1 105 ? -11.621 -4.377 17.280 1.00 84.88 105 VAL A CA 1
ATOM 851 C C . VAL A 1 105 ? -11.314 -5.107 15.981 1.00 84.88 105 VAL A C 1
ATOM 853 O O . VAL A 1 105 ? -11.858 -4.774 14.930 1.00 84.88 105 VAL A O 1
ATOM 856 N N . LYS A 1 106 ? -10.433 -6.107 16.015 1.00 85.44 106 LYS A N 1
ATOM 857 C CA . LYS A 1 106 ? -10.204 -6.944 14.830 1.00 85.44 106 LYS A CA 1
ATOM 858 C C . LYS A 1 106 ? -11.401 -7.855 14.594 1.00 85.44 106 LYS A C 1
ATOM 860 O O . LYS A 1 106 ? -12.025 -8.331 15.541 1.00 85.44 106 LYS A O 1
ATOM 865 N N . LYS A 1 107 ? -11.670 -8.169 13.331 1.00 84.44 107 LYS A N 1
ATOM 866 C CA . LYS A 1 107 ? -12.744 -9.080 12.925 1.00 84.44 107 LYS A CA 1
ATOM 867 C C . LYS A 1 107 ? -12.617 -10.460 13.576 1.00 84.44 107 LYS A C 1
ATOM 869 O O . LYS A 1 107 ? -13.626 -10.995 14.024 1.00 84.44 107 LYS A O 1
ATOM 874 N N . SER A 1 108 ? -11.402 -10.999 13.703 1.00 84.56 108 SER A N 1
ATOM 875 C CA . SER A 1 108 ? -11.147 -12.252 14.439 1.00 84.56 108 SER A CA 1
ATOM 876 C C . SER A 1 108 ? -11.481 -12.169 15.930 1.00 84.56 108 SER A C 1
ATOM 878 O O . SER A 1 108 ? -11.918 -13.148 16.530 1.00 84.56 108 SER A O 1
ATOM 880 N N . GLU A 1 109 ? -11.304 -10.997 16.536 1.00 83.88 109 GLU A N 1
ATOM 881 C CA . GLU A 1 109 ? -11.510 -10.762 17.966 1.00 83.88 109 GLU A CA 1
ATOM 882 C C . GLU A 1 109 ? -12.971 -10.392 18.289 1.00 83.88 109 GLU A C 1
ATOM 884 O O . GLU A 1 109 ? -13.370 -10.425 19.452 1.00 83.88 109 GLU A O 1
ATOM 889 N N . GLN A 1 110 ? -13.801 -10.101 17.279 1.00 81.62 110 GLN A N 1
ATOM 890 C CA . GLN A 1 110 ? -15.200 -9.689 17.443 1.00 81.62 110 GLN A CA 1
ATOM 891 C C . GLN A 1 110 ? -16.044 -10.724 18.206 1.00 81.62 110 GLN A C 1
ATOM 893 O O . GLN A 1 110 ? -16.861 -10.351 19.044 1.00 81.62 110 GLN A O 1
ATOM 898 N N . ALA A 1 111 ? -15.841 -12.021 17.949 1.00 79.44 111 ALA A N 1
ATOM 899 C CA . ALA A 1 111 ? -16.617 -13.095 18.579 1.00 79.44 111 ALA A CA 1
ATOM 900 C C . ALA A 1 111 ? -16.325 -13.254 20.082 1.00 79.44 111 ALA A C 1
ATOM 902 O O . ALA A 1 111 ? -17.181 -13.700 20.842 1.00 79.44 111 ALA A O 1
ATOM 903 N N . ILE A 1 112 ? -15.120 -12.879 20.512 1.00 82.00 112 ILE A N 1
ATOM 904 C CA . ILE A 1 112 ? -14.659 -12.968 21.906 1.00 82.00 112 ILE A CA 1
ATOM 905 C C . ILE A 1 112 ? -14.617 -11.595 22.590 1.00 82.00 112 ILE A C 1
ATOM 907 O O . ILE A 1 112 ? -14.135 -11.458 23.717 1.00 82.00 112 ILE A O 1
ATOM 911 N N . HIS A 1 113 ? -15.109 -10.560 21.912 1.00 85.12 113 HIS A N 1
ATOM 912 C CA . HIS A 1 113 ? -15.031 -9.193 22.380 1.00 85.12 113 HIS A CA 1
ATOM 913 C C . HIS A 1 113 ? -15.986 -8.941 23.555 1.00 85.12 113 HIS A C 1
ATOM 915 O O . HIS A 1 113 ? -17.211 -8.962 23.423 1.00 85.12 113 HIS A O 1
ATOM 921 N N . ASN A 1 114 ? -15.418 -8.624 24.717 1.00 85.12 114 ASN A N 1
ATOM 922 C CA . ASN A 1 114 ? -16.186 -8.326 25.919 1.00 85.12 114 ASN A CA 1
ATOM 923 C C . ASN A 1 114 ? -16.518 -6.825 26.025 1.00 85.12 114 ASN A C 1
ATOM 925 O O . ASN A 1 114 ? -15.789 -6.058 26.662 1.00 85.12 114 ASN A O 1
ATOM 929 N N . CYS A 1 115 ? -17.658 -6.425 25.449 1.00 87.75 115 CYS A N 1
ATOM 930 C CA . CYS A 1 115 ? -18.165 -5.045 25.494 1.00 87.75 115 CYS A CA 1
ATOM 931 C C . CYS A 1 115 ? -18.259 -4.488 26.920 1.00 87.75 115 CYS A C 1
ATOM 933 O O . CYS A 1 115 ? -17.994 -3.307 27.146 1.00 87.75 115 CYS A O 1
ATOM 935 N N . PHE A 1 116 ? -18.624 -5.338 27.885 1.00 84.69 116 PHE A N 1
ATOM 936 C CA . PHE A 1 116 ? -18.859 -4.942 29.271 1.00 84.69 116 PHE A CA 1
ATOM 937 C C . PHE A 1 116 ? -17.610 -4.328 29.906 1.00 84.69 116 PHE A C 1
ATOM 939 O O . PHE A 1 116 ? -17.712 -3.354 30.644 1.00 84.69 116 PHE A O 1
ATOM 946 N N . LYS A 1 117 ? -16.417 -4.829 29.557 1.00 81.31 117 LYS A N 1
ATOM 947 C CA . LYS A 1 117 ? -15.149 -4.276 30.050 1.00 81.31 117 LYS A CA 1
ATOM 948 C C . LYS A 1 117 ? -14.968 -2.816 29.624 1.00 81.31 117 LYS A C 1
ATOM 950 O O . LYS A 1 117 ? -14.654 -1.972 30.460 1.00 81.31 117 LYS A O 1
ATOM 955 N N . ASN A 1 118 ? -15.194 -2.519 28.346 1.00 81.81 118 ASN A N 1
ATOM 956 C CA . ASN A 1 118 ? -15.019 -1.169 27.806 1.00 81.81 118 ASN A CA 1
ATOM 957 C C . ASN A 1 118 ? -16.106 -0.215 28.303 1.00 81.81 118 ASN A C 1
ATOM 959 O O . ASN A 1 118 ? -15.815 0.925 28.662 1.00 81.81 118 ASN A O 1
ATOM 963 N N . ILE A 1 119 ? -17.351 -0.691 28.383 1.00 82.69 119 ILE A N 1
ATOM 964 C CA . ILE A 1 119 ? -18.469 0.095 28.912 1.00 82.69 119 ILE A CA 1
ATOM 965 C C . ILE A 1 119 ? -18.230 0.435 30.385 1.00 82.69 119 ILE A C 1
ATOM 967 O O . ILE A 1 119 ? -18.327 1.603 30.747 1.00 82.69 119 ILE A O 1
ATOM 971 N N . ASN A 1 120 ? -17.836 -0.530 31.220 1.00 84.69 120 ASN A N 1
ATOM 972 C CA . ASN A 1 120 ? -17.536 -0.263 32.629 1.00 84.69 120 ASN A CA 1
ATOM 973 C C . ASN A 1 120 ? -16.377 0.708 32.803 1.00 84.69 120 ASN A C 1
ATOM 975 O O . ASN A 1 120 ? -16.455 1.593 33.643 1.00 84.69 120 ASN A O 1
ATOM 979 N N . HIS A 1 121 ? -15.321 0.585 31.998 1.00 80.31 121 HIS A N 1
ATOM 980 C CA . HIS A 1 121 ? -14.222 1.543 32.042 1.00 80.31 121 HIS A CA 1
ATOM 981 C C . HIS A 1 121 ? -14.709 2.970 31.743 1.00 80.31 121 HIS A C 1
ATOM 983 O O . HIS A 1 121 ? -14.362 3.911 32.452 1.00 80.31 121 HIS A O 1
ATOM 989 N N . ARG A 1 122 ? -15.583 3.136 30.740 1.00 85.00 122 ARG A N 1
ATOM 990 C CA . ARG A 1 122 ? -16.222 4.428 30.446 1.00 85.00 122 ARG A CA 1
ATOM 991 C C . ARG A 1 122 ? -17.111 4.907 31.596 1.00 85.00 122 ARG A C 1
ATOM 993 O O . ARG A 1 122 ? -17.077 6.092 31.899 1.00 85.00 122 ARG A O 1
ATOM 1000 N N . MET A 1 123 ? -17.866 4.015 32.238 1.00 83.88 123 MET A N 1
ATOM 1001 C CA . MET A 1 123 ? -18.707 4.352 33.394 1.00 83.88 123 MET A CA 1
ATOM 1002 C C . MET A 1 123 ? -17.869 4.838 34.576 1.00 83.88 123 MET A C 1
ATOM 1004 O O . MET A 1 123 ? -18.149 5.906 35.103 1.00 83.88 123 MET A O 1
ATOM 1008 N N . VAL A 1 124 ? -16.787 4.136 34.922 1.00 87.31 124 VAL A N 1
ATOM 1009 C CA . VAL A 1 124 ? -15.867 4.549 35.994 1.00 87.31 124 VAL A CA 1
ATOM 1010 C C . VAL A 1 124 ? -15.240 5.912 35.688 1.00 87.31 124 VAL A C 1
ATOM 1012 O O . VAL A 1 124 ? -15.180 6.777 36.558 1.00 87.31 124 VAL A O 1
ATOM 1015 N N . ASN A 1 125 ? -14.827 6.145 34.439 1.00 86.44 125 ASN A N 1
ATOM 1016 C CA . ASN A 1 125 ? -14.285 7.443 34.033 1.00 86.44 125 ASN A CA 1
ATOM 1017 C C . ASN A 1 125 ? -15.329 8.565 34.136 1.00 86.44 125 ASN A C 1
ATOM 1019 O O . ASN A 1 125 ? -15.005 9.664 34.579 1.00 86.44 125 ASN A O 1
ATOM 1023 N N . LEU A 1 126 ? -16.579 8.300 33.740 1.00 85.38 126 LEU A N 1
ATOM 1024 C CA . LEU A 1 126 ? -17.685 9.251 33.880 1.00 85.38 126 LEU A CA 1
ATOM 1025 C C . LEU A 1 126 ? -17.986 9.549 35.352 1.00 85.38 126 LEU A C 1
ATOM 1027 O O . LEU A 1 126 ? -18.121 10.713 35.713 1.00 85.38 126 LEU A O 1
ATOM 1031 N N . GLU A 1 127 ? -18.037 8.529 36.209 1.00 89.62 127 GLU A N 1
ATOM 1032 C CA . GLU A 1 127 ? -18.225 8.699 37.653 1.00 89.62 127 GLU A CA 1
ATOM 1033 C C . GLU A 1 127 ? -17.124 9.560 38.276 1.00 89.62 127 GLU A C 1
ATOM 1035 O O . GLU A 1 127 ? -17.418 10.420 39.108 1.00 89.62 127 GLU A O 1
ATOM 1040 N N . GLN A 1 128 ? -15.868 9.362 37.865 1.00 86.69 128 GLN A N 1
ATOM 1041 C CA . GLN A 1 128 ? -14.754 10.172 38.349 1.00 86.69 128 GLN A CA 1
ATOM 1042 C C . GLN A 1 128 ? -14.887 11.629 37.897 1.00 86.69 128 GLN A C 1
ATOM 1044 O O . GLN A 1 128 ? -14.832 12.525 38.732 1.00 86.69 128 GLN A O 1
ATOM 1049 N N . MET A 1 129 ? -15.167 11.874 36.612 1.00 85.12 129 MET A N 1
ATOM 1050 C CA . MET A 1 129 ? -15.372 13.236 36.104 1.00 85.12 129 MET A CA 1
ATOM 1051 C C . MET A 1 129 ? -16.539 13.947 36.798 1.00 85.12 129 MET A C 1
ATOM 1053 O O . MET A 1 129 ? -16.448 15.141 37.087 1.00 85.12 129 MET A O 1
ATOM 1057 N N . VAL A 1 130 ? -17.631 13.233 37.096 1.00 89.81 130 VAL A N 1
ATOM 1058 C CA . VAL A 1 130 ? -18.768 13.794 37.841 1.00 89.81 130 VAL A CA 1
ATOM 1059 C C . VAL A 1 130 ? -18.348 14.182 39.257 1.00 89.81 130 VAL A C 1
ATOM 1061 O O . VAL A 1 130 ? -18.656 15.293 39.682 1.00 89.81 130 VAL A O 1
ATOM 1064 N N . LYS A 1 131 ? -17.612 13.318 39.969 1.00 89.31 131 LYS A N 1
ATOM 1065 C CA . LYS A 1 131 ? -17.092 13.626 41.312 1.00 89.31 131 LYS A CA 1
ATOM 1066 C C . LYS A 1 131 ? -16.160 14.832 41.291 1.00 89.31 131 LYS A C 1
ATOM 1068 O O . LYS A 1 131 ? -16.348 15.747 42.084 1.00 89.31 131 LYS A O 1
ATOM 1073 N N . ASP A 1 132 ? -15.227 14.872 40.345 1.00 86.19 132 ASP A N 1
ATOM 1074 C CA . ASP A 1 132 ? -14.281 15.980 40.202 1.00 86.19 132 ASP A CA 1
ATOM 1075 C C . ASP A 1 132 ? -15.018 17.298 39.916 1.00 86.19 132 ASP A C 1
ATOM 1077 O O . ASP A 1 132 ? -14.693 18.342 40.481 1.00 86.19 132 ASP A O 1
ATOM 1081 N N . THR A 1 133 ? -16.063 17.253 39.083 1.00 85.25 133 THR A N 1
ATOM 1082 C CA . THR A 1 133 ? -16.904 18.422 38.787 1.00 85.25 133 THR A CA 1
ATOM 1083 C C . THR A 1 133 ? -17.708 18.863 40.011 1.00 85.25 133 THR A C 1
ATOM 1085 O O . THR A 1 133 ? -17.785 20.058 40.286 1.00 85.25 133 THR A O 1
ATOM 1088 N N . MET A 1 134 ? -18.270 17.926 40.781 1.00 84.25 134 MET A N 1
ATOM 1089 C CA . MET A 1 134 ? -18.984 18.231 42.027 1.00 84.25 134 MET A CA 1
ATOM 1090 C C . MET A 1 134 ? -18.057 18.875 43.062 1.00 84.25 134 MET A C 1
ATOM 1092 O O . MET A 1 134 ? -18.394 19.923 43.603 1.00 84.25 134 MET A O 1
ATOM 1096 N N . SER A 1 135 ? -16.851 18.340 43.264 1.00 82.06 135 SER A N 1
ATOM 1097 C CA . SER A 1 135 ? -15.876 18.917 44.197 1.00 82.06 135 SER A CA 1
ATOM 1098 C C . SER A 1 135 ? -15.400 20.318 43.787 1.00 82.06 135 SER A C 1
ATOM 1100 O O . SER A 1 135 ? -15.147 21.153 44.657 1.00 82.06 135 SER A O 1
ATOM 1102 N N . LYS A 1 136 ? -15.317 20.601 42.477 1.00 82.88 136 LYS A N 1
ATOM 1103 C CA . LYS A 1 136 ? -15.041 21.946 41.935 1.00 82.88 136 LYS A CA 1
ATOM 1104 C C . LYS A 1 136 ? -16.198 22.931 42.173 1.00 82.88 136 LYS A C 1
ATOM 1106 O O . LYS A 1 136 ? -15.950 24.122 42.321 1.00 82.88 136 LYS A O 1
ATOM 1111 N N . LEU A 1 137 ? -17.448 22.459 42.212 1.00 76.00 137 LEU A N 1
ATOM 1112 C CA . LEU A 1 137 ? -18.628 23.287 42.506 1.00 76.00 137 LEU A CA 1
ATOM 1113 C C . LEU A 1 137 ? -18.824 23.531 44.011 1.00 76.00 137 LEU A C 1
ATOM 1115 O O . LEU A 1 137 ? -19.310 24.592 44.392 1.00 76.00 137 LEU A O 1
ATOM 1119 N N . GLU A 1 138 ? -18.445 22.571 44.857 1.00 73.00 138 GLU A N 1
ATOM 1120 C CA . GLU A 1 138 ? -18.539 22.671 46.321 1.00 73.00 138 GLU A CA 1
ATOM 1121 C C . GLU A 1 138 ? -17.448 23.562 46.937 1.00 73.00 138 GLU A C 1
ATOM 1123 O O . GLU A 1 138 ? -17.651 24.111 48.017 1.00 73.00 138 GLU A O 1
ATOM 1128 N N . ASN A 1 139 ? -16.326 23.766 46.235 1.00 63.84 139 ASN A N 1
ATOM 1129 C CA . ASN A 1 139 ? -15.276 24.714 46.612 1.00 63.84 139 ASN A CA 1
ATOM 1130 C C . ASN A 1 139 ? -15.108 25.790 45.526 1.00 63.84 139 ASN A C 1
ATOM 1132 O O . ASN A 1 139 ? -14.131 25.746 44.771 1.00 63.84 139 ASN A O 1
ATOM 1136 N N . PRO A 1 140 ? -16.034 26.761 45.407 1.00 53.06 140 PRO A N 1
ATOM 1137 C CA . PRO A 1 140 ? -15.779 27.925 44.576 1.00 53.06 140 PRO A CA 1
ATOM 1138 C C . PRO A 1 140 ? -14.580 28.651 45.186 1.00 53.06 140 PRO A C 1
ATOM 1140 O O . PRO A 1 140 ? -14.657 29.130 46.315 1.00 53.06 140 PRO A O 1
ATOM 1143 N N . ALA A 1 141 ? -13.455 28.680 44.471 1.00 52.66 141 ALA A N 1
ATOM 1144 C CA . ALA A 1 141 ? -12.290 29.450 44.881 1.00 52.66 141 ALA A CA 1
ATOM 1145 C C . ALA A 1 141 ? -12.739 30.872 45.261 1.00 52.66 141 ALA A C 1
ATOM 1147 O O . ALA A 1 141 ? -13.292 31.600 44.432 1.00 52.66 141 ALA A O 1
ATOM 1148 N N . GLU A 1 142 ? -12.552 31.244 46.528 1.00 41.25 142 GLU A N 1
ATOM 1149 C CA . GLU A 1 142 ? -12.818 32.597 46.998 1.00 41.25 142 GLU A CA 1
ATOM 1150 C C . GLU A 1 142 ? -11.833 33.564 46.323 1.00 41.25 142 GLU A C 1
ATOM 1152 O O . GLU A 1 142 ? -10.662 33.621 46.678 1.00 41.25 142 GLU A O 1
ATOM 1157 N N . GLY A 1 143 ? -12.341 34.302 45.329 1.00 41.94 143 GLY A N 1
ATOM 1158 C CA . GLY A 1 143 ? -11.924 35.647 44.916 1.00 41.94 143 GLY A CA 1
ATOM 1159 C C . GLY A 1 143 ? -10.511 35.858 44.349 1.00 41.94 143 GLY A C 1
ATOM 1160 O O . GLY A 1 143 ? -9.539 35.899 45.091 1.00 41.94 143 GLY A O 1
ATOM 1161 N N . SER A 1 144 ? -10.433 36.257 43.075 1.00 33.66 144 SER A N 1
ATOM 1162 C CA . SER A 1 144 ? -10.014 37.630 42.738 1.00 33.66 144 SER A CA 1
ATOM 1163 C C . SER A 1 144 ? -10.337 38.013 41.285 1.00 33.66 144 SER A C 1
ATOM 1165 O O . SER A 1 144 ? -10.168 37.245 40.344 1.00 33.66 144 SER A O 1
ATOM 1167 N N . ASP A 1 145 ? -10.863 39.230 41.165 1.00 35.84 145 ASP A N 1
ATOM 1168 C CA . ASP A 1 145 ? -10.679 40.202 40.089 1.00 35.84 145 ASP A CA 1
ATOM 1169 C C . ASP A 1 145 ? -10.927 39.801 38.626 1.00 35.84 145 ASP A C 1
ATOM 1171 O O . ASP A 1 145 ? -10.087 39.315 37.877 1.00 35.84 145 ASP A O 1
ATOM 1175 N N . ASN A 1 146 ? -12.137 40.165 38.203 1.00 44.88 146 ASN A N 1
ATOM 1176 C CA . ASN A 1 146 ? -12.419 41.031 37.058 1.00 44.88 146 ASN A CA 1
ATOM 1177 C C . ASN A 1 146 ? -11.179 41.576 36.306 1.00 44.88 146 ASN A C 1
ATOM 1179 O O . ASN A 1 146 ? -10.795 42.727 36.499 1.00 44.88 146 ASN A O 1
ATOM 1183 N N . ASP A 1 147 ? -10.644 40.812 35.353 1.00 35.75 147 ASP A N 1
ATOM 1184 C CA . ASP A 1 147 ? -10.082 41.411 34.145 1.00 35.75 147 ASP A CA 1
ATOM 1185 C C . ASP A 1 147 ? -10.469 40.619 32.891 1.00 35.75 147 ASP A C 1
ATOM 1187 O O . ASP A 1 147 ? -10.244 39.416 32.732 1.00 35.75 147 ASP A O 1
ATOM 1191 N N . LYS A 1 148 ? -11.142 41.335 31.996 1.00 47.78 148 LYS A N 1
ATOM 1192 C CA . LYS A 1 148 ? -11.639 40.847 30.720 1.00 47.78 148 LYS A CA 1
ATOM 1193 C C . LYS A 1 148 ? -10.474 40.843 29.747 1.00 47.78 148 LYS A C 1
ATOM 1195 O O . LYS A 1 148 ? -10.241 41.837 29.072 1.00 47.78 148 LYS A O 1
ATOM 1200 N N . SER A 1 149 ? -9.792 39.713 29.609 1.00 41.69 149 SER A N 1
ATOM 1201 C CA . SER A 1 149 ? -8.955 39.421 28.439 1.00 41.69 149 SER A CA 1
ATOM 1202 C C . SER A 1 149 ? -8.748 37.914 28.301 1.00 41.69 149 SER A C 1
ATOM 1204 O O . SER A 1 149 ? -7.664 37.392 28.538 1.00 41.69 149 SER A O 1
ATOM 1206 N N . LYS A 1 150 ? -9.799 37.178 27.906 1.00 40.47 150 LYS A N 1
ATOM 1207 C CA . LYS A 1 150 ? -9.622 35.799 27.422 1.00 40.47 150 LYS A CA 1
ATOM 1208 C C . LYS A 1 150 ? -8.935 35.866 26.058 1.00 40.47 150 LYS A C 1
ATOM 1210 O O . LYS A 1 150 ? -9.590 36.004 25.026 1.00 40.47 150 LYS A O 1
ATOM 1215 N N . ALA A 1 151 ? -7.606 35.833 26.086 1.00 35.88 151 ALA A N 1
ATOM 1216 C CA . ALA A 1 151 ? -6.772 35.584 24.921 1.00 35.88 151 ALA A CA 1
ATOM 1217 C C . ALA A 1 151 ? -7.234 34.293 24.210 1.00 35.88 151 ALA A C 1
ATOM 1219 O O . ALA A 1 151 ? -7.710 33.367 24.877 1.00 35.88 151 ALA A O 1
ATOM 1220 N N . PRO A 1 152 ? -7.124 34.208 22.873 1.00 36.22 152 PRO A N 1
ATOM 1221 C CA . PRO A 1 152 ? -7.483 32.997 22.148 1.00 36.22 152 PRO A CA 1
ATOM 1222 C C . PRO A 1 152 ? -6.624 31.822 22.634 1.00 36.22 152 PRO A C 1
ATOM 1224 O O . PRO A 1 152 ? -5.396 31.901 22.657 1.00 36.22 152 PRO A O 1
ATOM 1227 N N . MET A 1 153 ? -7.287 30.736 23.040 1.00 38.88 153 MET A N 1
ATOM 1228 C CA . MET A 1 153 ? -6.636 29.487 23.431 1.00 38.88 153 MET A CA 1
ATOM 1229 C C . MET A 1 153 ? -5.879 28.915 22.229 1.00 38.88 153 MET A C 1
ATOM 1231 O O . MET A 1 153 ? -6.469 28.647 21.184 1.00 38.88 153 MET A O 1
ATOM 1235 N N . CYS A 1 154 ? -4.572 28.723 22.381 1.00 32.94 154 CYS A N 1
ATOM 1236 C CA . CYS A 1 154 ? -3.726 28.106 21.368 1.00 32.94 154 CYS A CA 1
ATOM 1237 C C . CYS A 1 154 ? -3.617 26.608 21.681 1.00 32.94 154 CYS A C 1
ATOM 1239 O O . CYS A 1 154 ? -2.978 26.229 22.662 1.00 32.94 154 CYS A O 1
ATOM 1241 N N . VAL A 1 155 ? -4.266 25.754 20.885 1.00 40.94 155 VAL A N 1
ATOM 1242 C CA . VAL A 1 155 ? -4.151 24.292 21.012 1.00 40.94 155 VAL A CA 1
ATOM 1243 C C . VAL A 1 155 ? -3.124 23.794 19.998 1.00 40.94 155 VAL A C 1
ATOM 1245 O O . VAL A 1 155 ? -3.173 24.149 18.821 1.00 40.94 155 VAL A O 1
ATOM 1248 N N . ARG A 1 156 ? -2.161 22.988 20.458 1.00 36.47 156 ARG A N 1
ATOM 1249 C CA . ARG A 1 156 ? -1.116 22.405 19.611 1.00 36.47 156 ARG A CA 1
ATOM 1250 C C . ARG A 1 156 ? -1.642 21.144 18.920 1.00 36.47 156 ARG A C 1
ATOM 1252 O O . ARG A 1 156 ? -2.189 20.265 19.574 1.00 36.47 156 ARG A O 1
ATOM 1259 N N . HIS A 1 157 ? -1.441 21.085 17.608 1.00 38.31 157 HIS A N 1
ATOM 1260 C CA . HIS A 1 157 ? -1.839 20.003 16.708 1.00 38.31 157 HIS A CA 1
ATOM 1261 C C . HIS A 1 157 ? -1.215 18.649 17.088 1.00 38.31 157 HIS A C 1
ATOM 1263 O O . HIS A 1 157 ? 0.003 18.568 17.271 1.00 38.31 157 HIS A O 1
ATOM 1269 N N . GLU A 1 158 ? -2.017 17.582 17.109 1.00 31.52 158 GLU A N 1
ATOM 1270 C CA . GLU A 1 158 ? -1.521 16.202 17.037 1.00 31.52 158 GLU A CA 1
ATOM 1271 C C . GLU A 1 158 ? -1.963 15.547 15.726 1.00 31.52 158 GLU A C 1
ATOM 1273 O O . GLU A 1 158 ? -3.117 15.637 15.309 1.00 31.52 158 GLU A O 1
ATOM 1278 N N . TYR A 1 159 ? -0.987 14.928 15.061 1.00 35.16 159 TYR A N 1
ATOM 1279 C CA . TYR A 1 159 ? -1.105 14.291 13.756 1.00 35.16 159 TYR A CA 1
ATOM 1280 C C . TYR A 1 159 ? -1.845 12.952 13.869 1.00 35.16 159 TYR A C 1
ATOM 1282 O O . TYR A 1 159 ? -1.455 12.099 14.665 1.00 35.16 159 TYR A O 1
ATOM 1290 N N . ILE A 1 160 ? -2.845 12.729 13.014 1.00 39.06 160 ILE A N 1
ATOM 1291 C CA . ILE A 1 160 ? -3.375 11.392 12.720 1.00 39.06 160 ILE A CA 1
ATOM 1292 C C . ILE A 1 160 ? -2.796 10.987 11.363 1.00 39.06 160 ILE A C 1
ATOM 1294 O O . ILE A 1 160 ? -2.842 11.766 10.411 1.00 39.06 160 ILE A O 1
ATOM 1298 N N . GLN A 1 161 ? -2.184 9.804 11.301 1.00 36.34 161 GLN A N 1
ATOM 1299 C CA . GLN A 1 161 ? -1.564 9.287 10.084 1.00 36.34 161 GLN A CA 1
ATOM 1300 C C . GLN A 1 161 ? -2.597 9.242 8.943 1.00 36.34 161 GLN A C 1
ATOM 1302 O O . GLN A 1 161 ? -3.671 8.664 9.091 1.00 36.34 161 GLN A O 1
ATOM 1307 N N . ASP A 1 162 ? -2.214 9.908 7.849 1.00 36.69 162 ASP A N 1
ATOM 1308 C CA . ASP A 1 162 ? -2.784 9.968 6.494 1.00 36.69 162 ASP A CA 1
ATOM 1309 C C . ASP A 1 162 ? -3.618 11.195 6.076 1.00 36.69 162 ASP A C 1
ATOM 1311 O O . ASP A 1 162 ? -3.673 11.451 4.876 1.00 36.69 162 ASP A O 1
ATOM 1315 N N . TYR A 1 163 ? -4.129 12.052 6.976 1.00 40.03 163 TYR A N 1
ATOM 1316 C CA . TYR A 1 163 ? -4.691 13.366 6.585 1.00 40.03 163 TYR A CA 1
ATOM 1317 C C . TYR A 1 163 ? -4.540 14.434 7.681 1.00 40.03 163 TYR A C 1
ATOM 1319 O O . TYR A 1 163 ? -4.937 14.232 8.828 1.00 40.03 163 TYR A O 1
ATOM 1327 N N . SER A 1 164 ? -4.011 15.610 7.320 1.00 40.34 164 SER A N 1
ATOM 1328 C CA . SER A 1 164 ? -3.947 16.785 8.198 1.00 40.34 164 SER A CA 1
ATOM 1329 C C . SER A 1 164 ? -5.227 17.616 8.073 1.00 40.34 164 SER A C 1
ATOM 1331 O O . SER A 1 164 ? -5.416 18.304 7.072 1.00 40.34 164 SER A O 1
ATOM 1333 N N . LEU A 1 165 ? -6.101 17.577 9.081 1.00 45.66 165 LEU A N 1
ATOM 1334 C CA . LEU A 1 165 ? -7.224 18.512 9.182 1.00 45.66 165 LEU A CA 1
ATOM 1335 C C . LEU A 1 165 ? -6.869 19.662 10.122 1.00 45.66 165 LEU A C 1
ATOM 1337 O O . LEU A 1 165 ? -6.691 19.455 11.321 1.00 45.66 165 LEU A O 1
ATOM 1341 N N . GLU A 1 166 ? -6.819 20.878 9.583 1.00 44.03 166 GLU A N 1
ATOM 1342 C CA . GLU A 1 166 ? -6.795 22.095 10.398 1.00 44.03 166 GLU A CA 1
ATOM 1343 C C . GLU A 1 166 ? -8.225 22.472 10.794 1.00 44.03 166 GLU A C 1
ATOM 1345 O O . GLU A 1 166 ? -9.114 22.546 9.942 1.00 44.03 166 GLU A O 1
ATOM 1350 N N . PHE A 1 167 ? -8.459 22.726 12.081 1.00 48.78 167 PHE A N 1
ATOM 1351 C CA . PHE A 1 167 ? -9.739 23.209 12.593 1.00 48.78 167 PHE A CA 1
ATOM 1352 C C . PHE A 1 167 ? -9.527 24.213 13.722 1.00 48.78 167 PHE A C 1
ATOM 1354 O O . PHE A 1 167 ? -8.516 24.192 14.418 1.00 48.78 167 PHE A O 1
ATOM 1361 N N . SER A 1 168 ? -10.493 25.113 13.895 1.00 42.34 168 SER A N 1
ATOM 1362 C CA . SER A 1 168 ? -10.472 26.133 14.948 1.00 42.34 168 SER A CA 1
ATOM 1363 C C . SER A 1 168 ? -11.594 25.878 15.950 1.00 42.34 168 SER A C 1
ATOM 1365 O O . SER A 1 168 ? -12.732 25.604 15.559 1.00 42.34 168 SER A O 1
ATOM 1367 N N . ILE A 1 169 ? -11.268 25.970 17.242 1.00 48.34 169 ILE A N 1
ATOM 1368 C CA . ILE A 1 169 ? -12.226 25.845 18.345 1.00 48.34 169 ILE A CA 1
ATOM 1369 C C . ILE A 1 169 ? -12.493 27.237 18.910 1.00 48.34 169 ILE A C 1
ATOM 1371 O O . ILE A 1 169 ? -11.567 27.920 19.348 1.00 48.34 169 ILE A O 1
ATOM 1375 N N . TYR A 1 170 ? -13.763 27.634 18.948 1.00 44.16 170 TYR A N 1
ATOM 1376 C CA . TYR A 1 170 ? -14.194 28.878 19.581 1.00 44.16 170 TYR A CA 1
ATOM 1377 C C . TYR A 1 170 ? -14.997 28.578 20.847 1.00 44.16 170 TYR A C 1
ATOM 1379 O O . TYR A 1 170 ? -15.905 27.743 20.846 1.00 44.16 170 TYR A O 1
ATOM 1387 N N . HIS A 1 171 ? -14.669 29.279 21.932 1.00 43.56 171 HIS A N 1
ATOM 1388 C CA . HIS A 1 171 ? -15.410 29.202 23.186 1.00 43.56 171 HIS A CA 1
ATOM 1389 C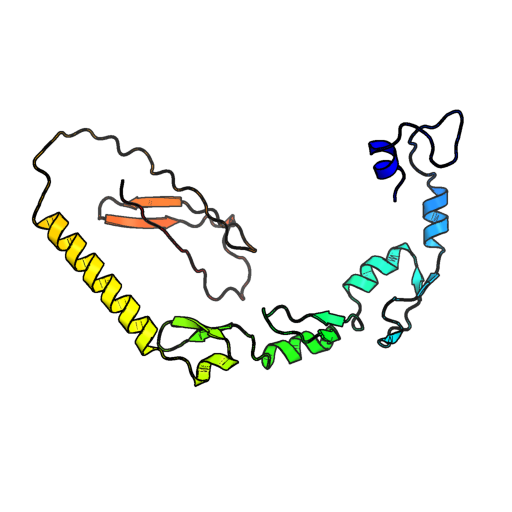 C . HIS A 1 171 ? -16.669 30.076 23.098 1.00 43.56 171 HIS A C 1
ATOM 1391 O O . HIS A 1 171 ? -16.577 31.306 23.115 1.00 43.56 171 HIS A O 1
ATOM 1397 N N . HIS A 1 172 ? -17.851 29.459 23.025 1.00 41.25 172 HIS A N 1
ATOM 1398 C CA . HIS A 1 172 ? -19.118 30.188 23.015 1.00 41.25 172 HIS A CA 1
ATOM 1399 C C . HIS A 1 172 ? -19.487 30.643 24.442 1.00 41.25 172 HIS A C 1
ATOM 1401 O O . HIS A 1 172 ? 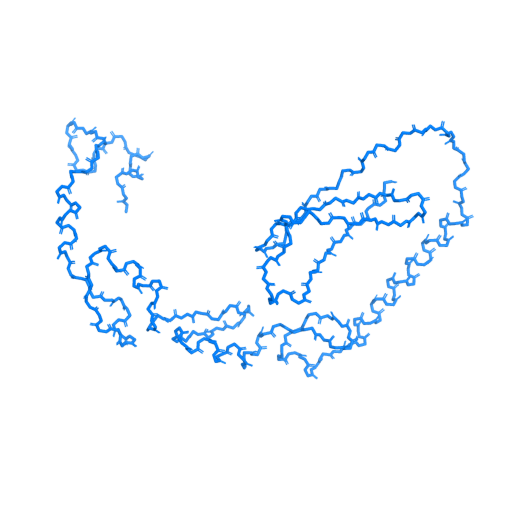-19.326 29.873 25.391 1.00 41.25 172 HIS A O 1
ATOM 1407 N N . PRO A 1 173 ? -20.042 31.854 24.636 1.00 37.56 173 PRO A N 1
ATOM 1408 C CA . PRO A 1 173 ? -20.407 32.394 25.955 1.00 37.56 173 PRO A CA 1
ATOM 1409 C C . PRO A 1 173 ? -21.490 31.611 26.725 1.00 37.56 173 PRO A C 1
ATOM 1411 O O . PRO A 1 173 ? -21.793 31.959 27.859 1.00 37.56 173 PRO A O 1
ATOM 1414 N N . GLN A 1 174 ? -22.055 30.553 26.140 1.00 42.22 174 GLN A N 1
ATOM 1415 C CA . GLN A 1 174 ? -23.030 29.655 26.775 1.00 42.22 174 GLN A CA 1
ATOM 1416 C C . GLN A 1 174 ? -22.416 28.296 27.176 1.00 42.22 174 GLN A C 1
ATOM 1418 O O . GLN A 1 174 ? -23.146 27.326 27.308 1.00 42.22 174 GLN A O 1
ATOM 1423 N N . ASN A 1 175 ? -21.087 28.205 27.346 1.00 45.25 175 ASN A N 1
ATOM 1424 C CA . ASN A 1 175 ? -20.350 26.953 27.620 1.00 45.25 175 ASN A CA 1
ATOM 1425 C C . ASN A 1 175 ? -20.479 25.885 26.521 1.00 45.25 175 ASN A C 1
ATOM 1427 O O . ASN A 1 175 ? -20.421 24.685 26.778 1.00 45.25 175 ASN A O 1
ATOM 1431 N N . HIS A 1 176 ? -20.658 26.312 25.275 1.00 44.19 176 HIS A N 1
ATOM 1432 C CA . HIS A 1 176 ? -20.667 25.411 24.128 1.00 44.19 176 HIS A CA 1
ATOM 1433 C C . HIS A 1 176 ? -19.348 25.590 23.363 1.00 44.19 176 HIS A C 1
ATOM 1435 O O . HIS A 1 176 ? -18.890 26.716 23.160 1.00 44.19 176 HIS A O 1
ATOM 1441 N N . TYR A 1 177 ? -18.727 24.496 22.930 1.00 48.97 177 TYR A N 1
ATOM 1442 C CA . TYR A 1 177 ? -17.564 24.554 22.045 1.00 48.97 177 TYR A CA 1
ATOM 1443 C C . TYR A 1 177 ? -18.046 24.442 20.606 1.00 48.97 177 TYR A C 1
ATOM 1445 O O . TYR A 1 177 ? -18.701 23.465 20.244 1.00 48.97 177 TYR A O 1
ATOM 1453 N N . GLN A 1 178 ? -17.734 25.443 19.785 1.00 42.59 178 GLN A N 1
ATOM 1454 C CA . GLN A 1 178 ? -18.024 25.388 18.358 1.00 42.59 178 GLN A CA 1
ATOM 1455 C C . GLN A 1 178 ? -16.747 25.012 17.609 1.00 42.59 178 GLN A C 1
ATOM 1457 O O . GLN A 1 178 ? -15.759 25.748 17.642 1.00 42.59 178 GLN A O 1
ATOM 1462 N N . ILE A 1 179 ? -16.778 23.852 16.951 1.00 52.78 179 ILE A N 1
ATOM 1463 C CA . ILE A 1 179 ? -15.712 23.381 16.065 1.00 52.78 179 ILE A CA 1
ATOM 1464 C C . ILE A 1 179 ? -16.120 23.744 14.642 1.00 52.78 179 ILE A C 1
ATOM 1466 O O . ILE A 1 179 ? -17.147 23.273 14.152 1.00 52.78 179 ILE A O 1
ATOM 1470 N N . THR A 1 180 ? -15.319 24.572 13.979 1.00 47.66 180 THR A N 1
ATOM 1471 C CA . THR A 1 180 ? -15.544 24.928 12.576 1.00 47.66 180 THR A CA 1
ATOM 1472 C C . THR A 1 180 ? -14.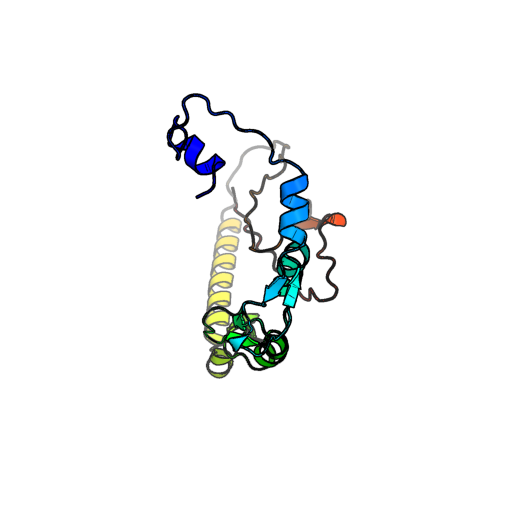460 24.281 11.727 1.00 47.66 180 THR A C 1
ATOM 1474 O O . THR A 1 180 ? -13.275 24.579 11.887 1.00 47.66 180 THR A O 1
ATOM 1477 N N . LEU A 1 181 ? -14.876 23.393 10.825 1.00 50.34 181 LEU A N 1
ATOM 1478 C CA . LEU A 1 181 ? -14.016 22.833 9.788 1.00 50.34 181 LEU A CA 1
ATOM 1479 C C . LEU A 1 181 ? -13.980 23.815 8.602 1.00 50.34 181 LEU A C 1
ATOM 1481 O O . LEU A 1 181 ? -15.050 24.186 8.105 1.00 50.34 181 LEU A O 1
ATOM 1485 N N . PRO A 1 182 ? -12.798 24.255 8.133 1.00 48.59 182 PRO A N 1
ATOM 1486 C CA . PRO A 1 182 ? -12.681 24.976 6.872 1.00 48.59 182 PRO A CA 1
ATOM 1487 C C . PRO A 1 182 ? -13.240 24.103 5.745 1.00 48.59 182 PRO A C 1
ATOM 1489 O O . PRO A 1 182 ? -12.924 22.915 5.669 1.00 48.59 182 PRO A O 1
ATOM 1492 N N . LYS A 1 183 ? -14.060 24.680 4.859 1.00 49.75 183 LYS A N 1
ATOM 1493 C CA . LYS A 1 183 ? -14.657 23.940 3.730 1.00 49.75 183 LYS A CA 1
ATOM 1494 C C . LYS A 1 183 ? -13.609 23.277 2.829 1.00 49.75 183 LYS A C 1
ATOM 1496 O O . LYS A 1 183 ? -13.907 22.248 2.235 1.00 49.75 183 LYS A O 1
ATOM 1501 N N . ASP A 1 184 ? -12.397 23.824 2.797 1.00 48.09 184 ASP A N 1
ATOM 1502 C CA . ASP A 1 184 ? -11.286 23.347 1.971 1.00 48.09 184 ASP A CA 1
ATOM 1503 C C . ASP A 1 184 ? -10.579 22.103 2.550 1.00 48.09 184 ASP A C 1
ATOM 1505 O O . ASP A 1 184 ? -9.831 21.445 1.835 1.00 48.09 184 ASP A O 1
ATOM 1509 N N . ASN A 1 185 ? -10.851 21.750 3.817 1.00 45.19 185 ASN A N 1
ATOM 1510 C CA . ASN A 1 185 ? -10.271 20.597 4.521 1.00 45.19 185 ASN A CA 1
ATOM 1511 C C . ASN A 1 185 ? -11.284 19.473 4.798 1.00 45.19 185 ASN A C 1
ATOM 1513 O O . ASN A 1 185 ? -10.949 18.514 5.493 1.00 45.19 185 ASN A O 1
ATOM 1517 N N . LEU A 1 186 ? -12.522 19.549 4.292 1.00 51.56 186 LEU A N 1
ATOM 1518 C CA . LEU A 1 186 ? -13.407 18.384 4.358 1.00 51.56 186 LEU A CA 1
ATOM 1519 C C . LEU A 1 186 ? -12.784 17.247 3.533 1.00 51.56 186 LEU A C 1
ATOM 1521 O O . LEU A 1 186 ? -12.380 17.493 2.395 1.00 51.56 186 LEU A O 1
ATOM 1525 N N . PRO A 1 187 ? -12.729 16.004 4.048 1.00 47.75 187 PRO A N 1
ATOM 1526 C CA . PRO A 1 187 ? -12.315 14.875 3.233 1.00 47.75 187 PRO A CA 1
ATOM 1527 C C . PRO A 1 187 ? -13.324 14.727 2.090 1.00 47.75 187 PRO A C 1
ATOM 1529 O O . PRO A 1 187 ? -14.433 14.236 2.281 1.00 47.75 187 PRO A O 1
ATOM 1532 N N . MET A 1 188 ? -12.948 15.191 0.896 1.00 41.78 188 MET A N 1
ATOM 1533 C CA . MET A 1 188 ? -13.691 15.016 -0.355 1.00 41.78 188 MET A CA 1
ATOM 1534 C C . MET A 1 188 ? -13.573 13.567 -0.849 1.00 41.78 188 MET A C 1
ATOM 1536 O O . MET A 1 188 ? -13.160 13.306 -1.974 1.00 41.78 188 MET A O 1
ATOM 1540 N N . SER A 1 189 ? -13.908 12.610 0.010 1.00 48.06 189 SER A N 1
ATOM 1541 C CA . SER A 1 189 ? -14.160 11.233 -0.386 1.00 48.06 189 SER A CA 1
ATOM 1542 C C . SER A 1 189 ? -15.573 10.889 0.056 1.00 48.06 189 SER A C 1
ATOM 1544 O O . SER A 1 189 ? -15.869 10.911 1.250 1.00 48.06 189 SER A O 1
ATOM 1546 N N . GLU A 1 190 ? -16.448 10.578 -0.904 1.00 47.72 190 GLU A N 1
ATOM 1547 C CA . GLU A 1 190 ? -17.822 10.110 -0.656 1.00 47.72 190 GLU A CA 1
ATOM 1548 C C . GLU A 1 190 ? -17.865 8.823 0.200 1.00 47.72 190 GLU A C 1
ATOM 1550 O O . GLU A 1 190 ? -18.916 8.468 0.733 1.00 47.72 190 GLU A O 1
ATOM 1555 N N . ASP A 1 191 ? -16.714 8.173 0.412 1.00 38.72 191 ASP A N 1
ATOM 1556 C CA . ASP A 1 191 ? -16.557 6.966 1.227 1.00 38.72 191 ASP A CA 1
ATOM 1557 C C . ASP A 1 191 ? -16.181 7.239 2.698 1.00 38.72 191 ASP A C 1
ATOM 1559 O O . ASP A 1 191 ? -16.152 6.316 3.520 1.00 38.72 191 ASP A O 1
ATOM 1563 N N . ALA A 1 192 ? -15.906 8.493 3.078 1.00 43.84 192 ALA A N 1
ATOM 1564 C CA . ALA A 1 192 ? -15.560 8.853 4.453 1.00 43.84 192 ALA A CA 1
ATOM 1565 C C . ALA A 1 192 ? -16.810 8.853 5.357 1.00 43.84 192 ALA A C 1
ATOM 1567 O O . ALA A 1 192 ? -17.510 9.852 5.495 1.00 43.84 192 ALA A O 1
ATOM 1568 N N . ARG A 1 193 ? -17.097 7.715 6.002 1.00 39.53 193 ARG A N 1
ATOM 1569 C CA . ARG A 1 193 ? -18.299 7.534 6.845 1.00 39.53 193 ARG A CA 1
ATOM 1570 C C . ARG A 1 193 ? -18.183 8.065 8.280 1.00 39.53 193 ARG A C 1
ATOM 1572 O O . ARG A 1 193 ? -19.197 8.151 8.967 1.00 39.53 193 ARG A O 1
ATOM 1579 N N . SER A 1 194 ? -16.988 8.425 8.749 1.00 36.72 194 SER A N 1
ATOM 1580 C CA . SER A 1 194 ? -16.793 8.961 10.105 1.00 36.72 194 SER A CA 1
ATOM 1581 C C . SER A 1 194 ? -15.447 9.669 10.260 1.00 36.72 194 SER A C 1
ATOM 1583 O O . SER A 1 194 ? -14.415 9.101 9.906 1.00 36.72 194 SER A O 1
ATOM 1585 N N . LEU A 1 195 ? -15.451 10.865 10.854 1.00 47.44 195 LEU A N 1
ATOM 1586 C CA . LEU A 1 195 ? -14.247 11.586 11.271 1.00 47.44 195 LEU A CA 1
ATOM 1587 C C . LEU A 1 195 ? -14.107 11.474 12.796 1.00 47.44 195 LEU A C 1
ATOM 1589 O O . LEU A 1 195 ? -15.001 11.902 13.526 1.00 47.44 195 LEU A O 1
ATOM 1593 N N . ILE A 1 196 ? -13.009 10.896 13.286 1.00 42.62 196 ILE A N 1
ATOM 1594 C CA . ILE A 1 196 ? -12.749 10.780 14.729 1.00 42.62 196 ILE A CA 1
ATOM 1595 C C . ILE A 1 196 ? -11.835 11.932 15.149 1.00 42.62 196 ILE A C 1
ATOM 1597 O O . ILE A 1 196 ? -10.626 11.891 14.943 1.00 42.62 196 ILE A O 1
ATOM 1601 N N . LEU A 1 197 ? -12.425 12.967 15.746 1.00 49.91 197 LEU A N 1
ATOM 1602 C CA . LEU A 1 197 ? -11.703 14.081 16.360 1.00 49.91 197 LEU A CA 1
ATOM 1603 C C . LEU A 1 197 ? -11.446 13.767 17.833 1.00 49.91 197 LEU A C 1
ATOM 1605 O O . LEU A 1 197 ? -12.380 13.667 18.629 1.00 49.91 197 LEU A O 1
ATOM 1609 N N . ARG A 1 198 ? -10.173 13.628 18.207 1.00 39.94 198 ARG A N 1
ATOM 1610 C CA . ARG A 1 198 ? -9.768 13.474 19.605 1.00 39.94 198 ARG A CA 1
ATOM 1611 C C . ARG A 1 198 ? -9.383 14.848 20.151 1.00 39.94 198 ARG A C 1
ATOM 1613 O O . ARG A 1 198 ? -8.264 15.306 19.958 1.00 39.94 198 ARG A O 1
ATOM 1620 N N . VAL A 1 199 ? -10.334 15.532 20.783 1.00 46.84 199 VAL A N 1
ATOM 1621 C CA . VAL A 1 199 ? -10.085 16.833 21.420 1.00 46.84 199 VAL A CA 1
ATOM 1622 C C . VAL A 1 199 ? -9.675 16.591 22.867 1.00 46.84 199 VAL A C 1
ATOM 1624 O O . VAL A 1 199 ? -10.470 16.098 23.664 1.00 46.84 199 VAL A O 1
ATOM 1627 N N . VAL A 1 200 ? -8.431 16.926 23.201 1.00 38.41 200 VAL A N 1
ATOM 1628 C CA . VAL A 1 200 ? -7.944 16.928 24.583 1.00 38.41 200 VAL A CA 1
ATOM 1629 C C . VAL A 1 200 ? -8.125 18.342 25.127 1.00 38.41 200 VAL A C 1
ATOM 1631 O O . VAL A 1 200 ? -7.392 19.257 24.756 1.00 38.41 200 VAL A O 1
ATOM 1634 N N . VAL A 1 201 ? -9.147 18.535 25.960 1.00 41.22 201 VAL A N 1
ATOM 1635 C CA . VAL A 1 201 ? -9.353 19.793 26.685 1.00 41.22 201 VAL A CA 1
ATOM 1636 C C . VAL A 1 201 ? -8.525 19.712 27.960 1.00 41.22 201 VAL A C 1
ATOM 1638 O O . VAL A 1 201 ? -8.872 18.972 28.875 1.00 41.22 201 VAL A O 1
ATOM 1641 N N . ASN A 1 202 ? -7.409 20.435 27.994 1.00 34.38 202 ASN A N 1
ATOM 1642 C CA . ASN A 1 202 ? -6.654 20.634 29.224 1.00 34.38 202 ASN A CA 1
ATOM 1643 C C . ASN A 1 202 ? -7.172 21.902 29.906 1.00 34.38 202 ASN A C 1
ATOM 1645 O O . ASN A 1 202 ? -7.163 22.972 29.293 1.00 34.38 202 ASN A O 1
ATOM 1649 N N . ASP A 1 203 ? -7.608 21.770 31.157 1.00 34.53 203 ASP A N 1
ATOM 1650 C CA . ASP A 1 203 ? -7.828 22.909 32.047 1.00 34.53 203 ASP A CA 1
ATOM 1651 C C . ASP A 1 203 ? -6.452 23.537 32.356 1.00 34.53 203 ASP A C 1
ATOM 1653 O O . ASP A 1 203 ? -5.522 22.819 32.735 1.00 34.53 203 ASP A O 1
ATOM 1657 N N . CYS A 1 204 ? -6.304 24.850 32.154 1.00 37.88 204 CYS A N 1
ATOM 1658 C CA . CYS A 1 204 ? -5.192 25.614 32.731 1.00 37.88 204 CYS A CA 1
ATOM 1659 C C . CYS A 1 204 ? -5.557 26.066 34.142 1.00 37.88 204 CYS A C 1
ATOM 1661 O O . CYS A 1 204 ? -6.717 26.504 34.321 1.00 37.88 204 CYS A O 1
#